Protein AF-A0A7L2N728-F1 (afdb_monomer)

Solvent-accessible surface area (backbone atoms only — not comparable to full-atom values): 13640 Å² total; per-residue (Å²): 111,68,69,61,47,38,63,75,74,39,43,69,61,50,49,56,51,48,53,51,52,50,53,53,48,52,55,46,44,47,63,66,45,50,49,53,56,60,66,67,56,63,46,60,44,77,75,61,98,49,35,29,35,36,41,41,68,76,52,80,68,44,77,58,100,87,48,75,46,72,51,53,58,47,37,37,34,20,72,89,56,78,73,88,73,98,70,78,73,72,90,82,87,74,79,92,72,76,91,58,98,76,83,87,88,82,51,42,47,35,57,30,30,38,27,39,22,39,41,77,56,66,58,52,56,48,75,50,42,62,88,78,52,60,88,84,70,80,74,71,54,30,25,58,63,50,21,82,81,43,58,66,35,38,78,78,42,60,79,24,48,30,37,36,42,38,30,47,87,57,55,47,57,53,45,68,54,99,92,42,56,49,32,57,46,55,38,35,39,37,34,25,37,45,43,98,88,70,46,76,44,79,72,52,76,45,73,38,40,28,49,32,45,59,50,77,50,77,54,96,94,35,84,44,75,49,79,47,76,51,74,71,82

Radius of gyration: 30.15 Å; Cα contacts (8 Å, |Δi|>4): 349; chains: 1; bounding box: 76×38×94 Å

Structure (mmCIF, N/CA/C/O backbone):
data_AF-A0A7L2N728-F1
#
_entry.id   AF-A0A7L2N728-F1
#
loop_
_atom_site.group_PDB
_atom_site.id
_atom_site.type_symbol
_atom_site.label_atom_id
_atom_site.label_alt_id
_atom_site.label_comp_id
_atom_site.label_asym_id
_atom_site.label_entity_id
_atom_site.label_seq_id
_atom_site.pdbx_PDB_ins_code
_atom_site.Cartn_x
_atom_site.Cartn_y
_atom_site.Cartn_z
_atom_site.occupancy
_atom_site.B_iso_or_equiv
_atom_site.auth_seq_id
_atom_site.auth_comp_id
_atom_site.auth_asym_id
_atom_site.auth_atom_id
_atom_site.pdbx_PDB_model_num
ATOM 1 N N . TRP A 1 1 ? -45.641 -23.061 54.830 1.00 85.12 1 TRP A N 1
ATOM 2 C CA . TRP A 1 1 ? -44.820 -22.288 55.788 1.00 85.12 1 TRP A CA 1
ATOM 3 C C . TRP A 1 1 ? -43.427 -21.983 55.230 1.00 85.12 1 TRP A C 1
ATOM 5 O O . TRP A 1 1 ? -43.032 -20.827 55.285 1.00 85.12 1 TRP A O 1
ATOM 15 N N . LEU A 1 2 ? -42.723 -22.956 54.632 1.00 87.56 2 LEU A N 1
ATOM 16 C CA . LEU A 1 2 ? -41.368 -22.784 54.077 1.00 87.56 2 LEU A CA 1
ATOM 17 C C . LEU A 1 2 ? -41.270 -21.699 52.986 1.00 87.56 2 LEU A C 1
ATOM 19 O O . LEU A 1 2 ? -40.368 -20.873 53.017 1.00 87.56 2 LEU A O 1
ATOM 23 N N . TYR A 1 3 ? -42.246 -21.640 52.078 1.00 91.38 3 TYR A N 1
ATOM 24 C CA . TYR A 1 3 ? -42.342 -20.584 51.061 1.00 91.38 3 TYR A CA 1
ATOM 25 C C . TYR A 1 3 ? -42.396 -19.170 51.674 1.00 91.38 3 TYR A C 1
ATOM 27 O O . TYR A 1 3 ? -41.637 -18.282 51.300 1.00 91.38 3 TYR A O 1
ATOM 35 N N . ASN A 1 4 ? -43.227 -18.975 52.704 1.00 92.50 4 ASN A N 1
ATOM 36 C CA . ASN A 1 4 ? -43.330 -17.692 53.408 1.00 92.50 4 ASN A CA 1
ATOM 37 C C . ASN A 1 4 ? -42.060 -17.364 54.212 1.00 92.50 4 ASN A C 1
ATOM 39 O O . ASN A 1 4 ? -41.744 -16.190 54.391 1.00 92.50 4 ASN A O 1
ATOM 43 N N . LEU A 1 5 ? -41.338 -18.380 54.701 1.00 92.19 5 LEU A N 1
ATOM 44 C CA . LEU A 1 5 ? -40.032 -18.207 55.345 1.00 92.19 5 LEU A CA 1
ATOM 45 C C . LEU A 1 5 ? -38.989 -17.712 54.335 1.00 92.19 5 LEU A C 1
ATOM 47 O O . LEU A 1 5 ? -38.227 -16.801 54.654 1.00 92.19 5 LEU A O 1
ATOM 51 N N . PHE A 1 6 ? -38.987 -18.265 53.119 1.00 94.06 6 PHE A N 1
ATOM 52 C CA . PHE A 1 6 ? -38.088 -17.838 52.050 1.00 94.06 6 PHE A CA 1
ATOM 53 C C . PHE A 1 6 ? -38.278 -16.353 51.719 1.00 94.06 6 PHE A C 1
ATOM 55 O O . PHE A 1 6 ? -37.318 -15.593 51.833 1.00 94.06 6 PHE A O 1
ATOM 62 N N . HIS A 1 7 ? -39.508 -15.919 51.428 1.00 93.81 7 HIS A N 1
ATOM 63 C CA . HIS A 1 7 ? -39.803 -14.510 51.137 1.00 93.81 7 HIS A CA 1
ATOM 64 C C . HIS A 1 7 ? -39.433 -13.568 52.293 1.00 93.81 7 HIS A C 1
ATOM 66 O O . HIS A 1 7 ? -38.831 -12.518 52.090 1.00 93.81 7 HIS A O 1
ATOM 72 N N . LYS A 1 8 ? -39.746 -13.948 53.539 1.00 91.81 8 LYS A N 1
ATOM 73 C CA . LYS A 1 8 ? -39.527 -13.066 54.697 1.00 91.81 8 LYS A CA 1
ATOM 74 C C . LYS A 1 8 ? -38.070 -12.974 55.151 1.00 91.81 8 LYS A C 1
ATOM 76 O O . LYS A 1 8 ? -37.682 -11.939 55.683 1.00 91.81 8 LYS A O 1
ATOM 81 N N 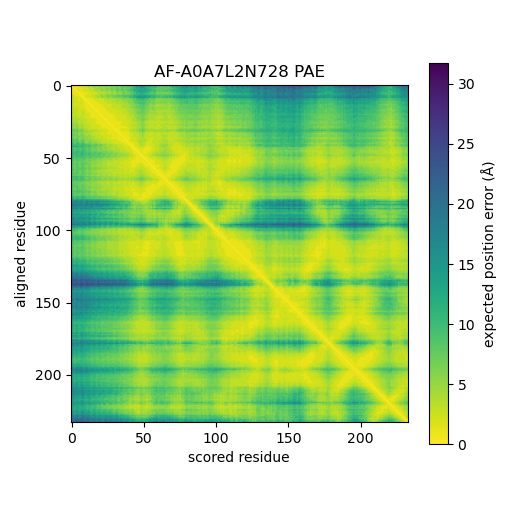. ALA A 1 9 ? -37.287 -14.045 55.012 1.00 91.81 9 ALA A N 1
ATOM 82 C CA . ALA A 1 9 ? -35.965 -14.135 55.638 1.00 91.81 9 ALA A CA 1
ATOM 83 C C . ALA A 1 9 ? -34.797 -14.299 54.652 1.00 91.81 9 ALA A C 1
ATOM 85 O O . ALA A 1 9 ? -33.672 -13.923 54.988 1.00 91.81 9 ALA A O 1
ATOM 86 N N . ILE A 1 10 ? -35.031 -14.864 53.462 1.00 94.69 10 ILE A N 1
ATOM 87 C CA . ILE A 1 10 ? -33.965 -15.307 52.547 1.00 94.69 10 ILE A CA 1
ATOM 88 C C . ILE A 1 10 ? -33.943 -14.476 51.265 1.00 94.69 10 ILE A C 1
ATOM 90 O O . ILE A 1 10 ? -32.870 -14.032 50.865 1.00 94.69 10 ILE A O 1
ATOM 94 N N . GLU A 1 11 ? -35.101 -14.228 50.653 1.00 95.25 11 GLU A N 1
ATOM 95 C CA . GLU A 1 11 ? -35.236 -13.637 49.317 1.00 95.25 11 GLU A CA 1
ATOM 96 C C . GLU A 1 11 ? -34.413 -12.357 49.143 1.00 95.25 11 GLU A C 1
ATOM 98 O O . GLU A 1 11 ? -33.544 -12.313 48.280 1.00 95.25 11 GLU A O 1
ATOM 103 N N . SER A 1 12 ? -34.592 -11.352 50.008 1.00 96.00 12 SER A N 1
ATOM 104 C CA . SER A 1 12 ? -33.866 -10.078 49.875 1.00 96.00 12 SER A CA 1
ATOM 105 C C . SER A 1 12 ? -32.342 -10.237 49.997 1.00 96.00 12 SER A C 1
ATOM 107 O O . SER A 1 12 ? -31.581 -9.562 49.303 1.00 96.00 12 SER A O 1
ATOM 109 N N . ARG A 1 13 ? -31.869 -11.144 50.864 1.00 94.88 13 ARG A N 1
ATOM 110 C CA . ARG A 1 13 ? -30.428 -11.412 51.031 1.00 94.88 13 ARG A CA 1
ATOM 111 C C . ARG A 1 13 ? -29.864 -12.168 49.835 1.00 94.88 13 ARG A C 1
ATOM 113 O O . ARG A 1 13 ? -28.761 -11.859 49.385 1.00 94.88 13 ARG A O 1
ATOM 120 N N . LEU A 1 14 ? -30.620 -13.143 49.335 1.00 95.75 14 LEU A N 1
ATOM 121 C CA . LEU A 1 14 ? -30.259 -13.918 48.159 1.00 95.75 14 LEU A CA 1
ATOM 122 C C . LEU A 1 14 ? -30.215 -13.019 46.923 1.00 95.75 14 LEU A C 1
ATOM 124 O O . LEU A 1 14 ? -29.212 -13.043 46.224 1.00 95.75 14 LEU A O 1
ATOM 128 N N . GLN A 1 15 ? -31.233 -12.182 46.709 1.00 97.31 15 GLN A N 1
ATOM 129 C CA . GLN A 1 15 ? -31.291 -11.220 45.611 1.00 97.31 15 GLN A CA 1
ATOM 130 C C . GLN A 1 15 ? -30.078 -10.285 45.626 1.00 97.31 15 GLN A C 1
ATOM 132 O O . GLN A 1 15 ? -29.351 -10.235 44.642 1.00 97.31 15 GLN A O 1
ATOM 137 N N . LYS A 1 16 ? -29.787 -9.627 46.758 1.00 97.06 16 LYS A N 1
ATOM 138 C CA . LYS A 1 16 ? -28.617 -8.735 46.877 1.00 97.06 16 LYS A CA 1
ATOM 139 C C . LYS A 1 16 ? -27.298 -9.453 46.602 1.00 97.06 16 LYS A C 1
ATOM 141 O O . LYS A 1 16 ? -26.398 -8.899 45.977 1.00 97.06 16 LYS A O 1
ATOM 146 N N . THR A 1 17 ? -27.177 -10.692 47.075 1.00 97.62 17 THR A N 1
ATOM 147 C CA . THR A 1 17 ? -25.980 -11.507 46.844 1.00 97.62 17 THR A CA 1
ATOM 148 C C . THR A 1 17 ? -25.867 -11.897 45.372 1.00 97.62 17 THR A C 1
ATOM 150 O O . THR A 1 17 ? -24.771 -11.864 44.818 1.00 97.62 17 THR A O 1
ATOM 153 N N . LEU A 1 18 ? -26.983 -12.238 44.726 1.00 97.56 18 LEU A N 1
ATOM 154 C CA . LEU A 1 18 ? -27.026 -12.582 43.310 1.00 97.56 18 LEU A CA 1
ATOM 155 C C . LEU A 1 18 ? -26.670 -11.368 42.444 1.00 97.56 18 LEU A C 1
ATOM 157 O O . LEU A 1 18 ? -25.796 -11.482 41.594 1.00 97.56 18 LEU A O 1
ATOM 161 N N . GLU A 1 19 ? -27.273 -10.207 42.707 1.00 98.06 19 GLU A N 1
ATOM 162 C CA . GLU A 1 19 ? -26.972 -8.938 42.031 1.00 98.06 19 GLU A CA 1
ATOM 163 C C . G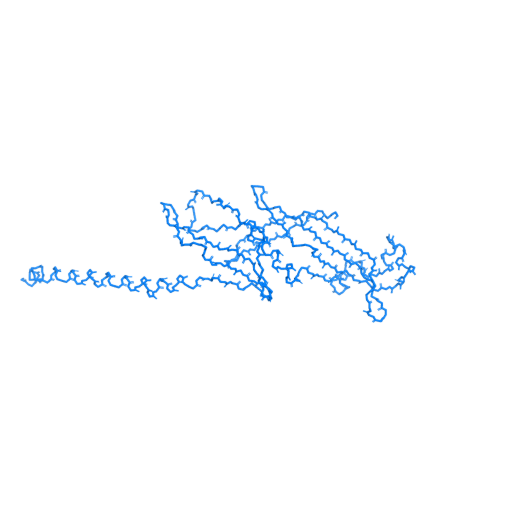LU A 1 19 ? -25.483 -8.595 42.143 1.00 98.06 19 GLU A C 1
ATOM 165 O O . GLU A 1 19 ? -24.829 -8.343 41.132 1.00 98.06 19 GLU A O 1
ATOM 170 N N . HIS A 1 20 ? -24.910 -8.689 43.348 1.00 98.00 20 HIS A N 1
ATOM 171 C CA . HIS A 1 20 ? -23.479 -8.468 43.559 1.00 98.00 20 HIS A CA 1
ATOM 172 C C . HIS A 1 20 ? -22.622 -9.453 42.755 1.00 98.00 20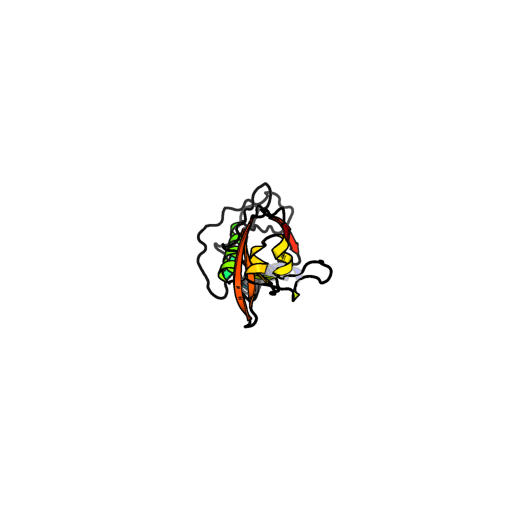 HIS A C 1
ATOM 174 O O . HIS A 1 20 ? -21.672 -9.052 42.088 1.00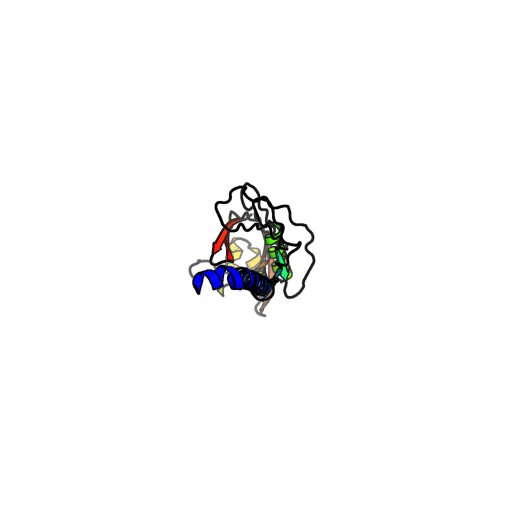 98.00 20 HIS A O 1
ATOM 180 N N . LYS A 1 21 ? -22.952 -10.750 42.787 1.00 97.88 21 LYS A N 1
ATOM 181 C CA . LYS A 1 21 ? -22.200 -11.771 42.044 1.00 97.88 21 LYS A CA 1
ATOM 182 C C . LYS A 1 21 ? -22.307 -11.590 40.532 1.00 97.88 21 LYS A C 1
ATOM 184 O O . LYS A 1 21 ? -21.323 -11.828 39.837 1.00 97.88 21 LYS A O 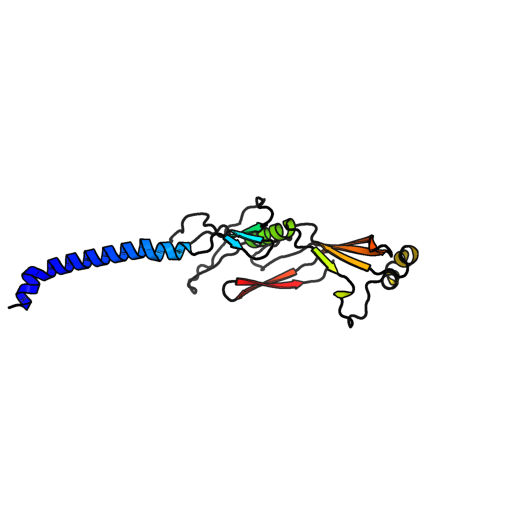1
ATOM 189 N N . VAL A 1 22 ? -23.460 -11.157 40.025 1.00 98.06 22 VAL A N 1
ATOM 190 C CA . VAL A 1 22 ? -23.651 -10.850 38.603 1.00 98.06 22 VAL A CA 1
ATOM 191 C C . VAL A 1 22 ? -22.803 -9.644 38.203 1.00 98.06 22 VAL A C 1
ATOM 193 O O . VAL A 1 22 ? -22.034 -9.754 37.252 1.00 98.06 22 VAL A O 1
ATOM 196 N N . CYS A 1 23 ? -22.865 -8.537 38.948 1.00 98.00 23 CYS A N 1
ATOM 197 C CA . CYS A 1 23 ? -22.051 -7.349 38.674 1.00 98.00 23 CYS A CA 1
ATOM 198 C C . CYS A 1 23 ? -20.546 -7.652 38.719 1.00 98.00 23 CYS A C 1
ATOM 200 O O . CYS A 1 23 ? -19.819 -7.261 37.806 1.00 98.00 23 CYS A O 1
ATOM 202 N N . ASP A 1 24 ? -20.088 -8.401 39.728 1.00 98.06 24 ASP A N 1
ATOM 203 C CA . ASP A 1 24 ? -18.689 -8.831 39.838 1.00 98.06 24 ASP A CA 1
ATOM 204 C C . ASP A 1 24 ? -18.247 -9.644 38.621 1.00 98.06 24 ASP A C 1
ATOM 206 O O . ASP A 1 24 ? -17.144 -9.455 38.106 1.00 98.06 24 ASP A O 1
ATOM 210 N N . ASN A 1 25 ? -19.091 -10.576 38.172 1.00 98.12 25 ASN A N 1
ATOM 211 C CA . ASN A 1 25 ? -18.782 -11.420 37.026 1.00 98.12 25 ASN A CA 1
ATOM 212 C C . ASN A 1 25 ? -18.725 -10.598 35.737 1.00 98.12 25 ASN A C 1
ATOM 214 O O . ASN A 1 25 ? -17.774 -10.752 34.979 1.00 98.12 25 ASN A O 1
ATOM 218 N N . VAL A 1 26 ? -19.672 -9.679 35.522 1.00 98.12 26 VAL A N 1
ATOM 219 C CA . VAL A 1 26 ? -19.663 -8.782 34.355 1.00 98.12 26 VAL A CA 1
ATOM 220 C C . VAL A 1 26 ? -18.395 -7.926 34.337 1.00 98.12 26 VAL A C 1
ATOM 222 O O . VAL A 1 26 ? -17.712 -7.873 33.316 1.00 98.12 26 VAL A O 1
ATOM 225 N N . ALA A 1 27 ? -18.031 -7.308 35.465 1.00 97.75 27 ALA A N 1
ATOM 226 C CA . ALA A 1 27 ? -16.820 -6.495 35.561 1.00 97.75 27 ALA A CA 1
ATOM 227 C C . ALA A 1 27 ? -15.553 -7.314 35.254 1.00 97.75 27 ALA A C 1
ATOM 229 O O . ALA A 1 27 ? -14.696 -6.874 34.486 1.00 97.75 27 ALA A O 1
ATOM 230 N N . LYS A 1 28 ? -15.464 -8.538 35.791 1.00 97.56 28 LYS A N 1
ATOM 231 C CA . LYS A 1 28 ? -14.351 -9.457 35.515 1.00 97.56 28 LYS A CA 1
ATOM 232 C C . LYS A 1 28 ? -14.295 -9.884 34.052 1.00 97.56 28 LYS A C 1
ATOM 234 O O . LYS A 1 28 ? -13.202 -9.904 33.497 1.00 97.56 28 LYS A O 1
ATOM 239 N N . SER A 1 29 ? -15.425 -10.196 33.418 1.00 97.94 29 SER A N 1
ATOM 240 C CA . SER A 1 29 ? -15.461 -10.548 31.992 1.00 97.94 29 SER A CA 1
ATOM 241 C C . SER A 1 29 ? -15.027 -9.375 31.112 1.00 97.94 29 SER A C 1
ATOM 243 O O . SER A 1 29 ? -14.250 -9.563 30.180 1.00 97.94 29 SER A O 1
ATOM 245 N N . VAL A 1 30 ? -15.440 -8.143 31.430 1.00 97.12 30 VAL A N 1
ATOM 246 C CA . VAL A 1 30 ? -14.981 -6.953 30.693 1.00 97.12 30 VAL A CA 1
ATOM 247 C C . VAL A 1 30 ? -13.462 -6.787 30.809 1.00 97.12 30 VAL A C 1
ATOM 249 O O . VAL A 1 30 ? -12.780 -6.618 29.798 1.00 97.12 30 VAL A O 1
ATOM 252 N N . GLN A 1 31 ? -12.926 -6.876 32.027 1.00 95.81 31 GLN A N 1
ATOM 253 C CA . GLN A 1 31 ? -11.507 -6.638 32.290 1.00 95.81 31 GLN A CA 1
ATOM 254 C C . GLN A 1 31 ? -10.594 -7.758 31.770 1.00 95.81 31 GLN A C 1
ATOM 256 O O . GLN A 1 31 ? -9.506 -7.482 31.271 1.00 95.81 31 GLN A O 1
ATOM 261 N N . ASN A 1 32 ? -11.022 -9.016 31.879 1.00 96.00 32 ASN A N 1
ATOM 262 C CA . ASN A 1 32 ? -10.154 -10.165 31.614 1.00 96.00 32 ASN A CA 1
ATOM 263 C C . ASN A 1 32 ? -10.385 -10.803 30.242 1.00 96.00 32 ASN A C 1
ATOM 265 O O . ASN A 1 32 ? -9.475 -11.438 29.718 1.00 96.00 32 ASN A O 1
ATOM 269 N N . GLU A 1 33 ? -11.573 -10.652 29.653 1.00 96.06 33 GLU A N 1
ATOM 270 C CA . GLU A 1 33 ? -11.911 -11.281 28.372 1.00 96.06 33 GLU A CA 1
ATOM 271 C C . GLU A 1 33 ? -12.062 -10.231 27.274 1.00 96.06 33 GLU A C 1
ATOM 273 O O . GLU A 1 33 ? -11.311 -10.255 26.300 1.00 96.06 33 GLU A O 1
ATOM 278 N N . LEU A 1 34 ? -12.977 -9.268 27.440 1.00 95.69 34 LEU A N 1
ATOM 279 C CA . LEU A 1 34 ? -13.260 -8.276 26.398 1.00 95.69 34 LEU A CA 1
ATOM 280 C C . LEU A 1 34 ? -12.042 -7.393 26.103 1.00 95.69 34 LEU A C 1
ATOM 282 O O . LEU A 1 34 ? -11.695 -7.194 24.939 1.00 95.69 34 LEU A O 1
ATOM 286 N N . GLN A 1 35 ? -11.366 -6.894 27.140 1.00 94.31 35 GLN A N 1
ATOM 287 C CA . GLN A 1 35 ? -10.162 -6.080 26.969 1.00 94.31 35 GLN A CA 1
ATOM 288 C C . GLN A 1 35 ? -9.047 -6.855 26.251 1.00 94.31 35 GLN A C 1
ATOM 290 O O . GLN A 1 35 ? -8.436 -6.327 25.322 1.00 94.31 35 GLN A O 1
ATOM 295 N N . MET A 1 36 ? -8.816 -8.114 26.635 1.00 95.25 36 MET A N 1
ATOM 296 C CA . MET A 1 36 ? -7.814 -8.976 25.998 1.00 95.25 36 MET A CA 1
ATOM 297 C C . MET A 1 36 ? -8.176 -9.271 24.542 1.00 95.25 36 MET A C 1
ATOM 299 O O . MET A 1 36 ? -7.308 -9.237 23.674 1.00 95.25 36 MET A O 1
ATOM 303 N N . TYR A 1 37 ? -9.459 -9.505 24.257 1.00 95.69 37 TYR A N 1
ATOM 304 C CA . TYR A 1 37 ? -9.944 -9.726 22.900 1.00 95.69 37 TYR A CA 1
ATOM 305 C C . TYR A 1 37 ? -9.706 -8.501 22.009 1.00 95.69 37 TYR A C 1
ATOM 307 O O . TYR A 1 37 ? -9.151 -8.636 20.922 1.00 95.69 37 TYR A O 1
ATOM 315 N N . ILE A 1 38 ? -10.039 -7.294 22.478 1.00 92.12 38 ILE A N 1
ATOM 316 C CA . ILE A 1 38 ? -9.808 -6.050 21.723 1.00 92.12 38 ILE A CA 1
ATOM 317 C C . ILE A 1 38 ? -8.310 -5.834 21.448 1.00 92.12 38 ILE A C 1
ATOM 319 O O . ILE A 1 38 ? -7.942 -5.390 20.363 1.00 92.12 38 ILE A O 1
ATOM 323 N N . GLN A 1 39 ? -7.431 -6.205 22.382 1.00 91.50 39 GLN A N 1
ATOM 324 C CA . GLN A 1 39 ? -5.976 -6.120 22.205 1.00 91.50 39 GLN A CA 1
ATOM 325 C C . GLN A 1 39 ? -5.416 -7.092 21.153 1.00 91.50 39 GLN A C 1
ATOM 327 O O . GLN A 1 39 ? -4.269 -6.936 20.740 1.00 91.50 39 GLN A O 1
ATOM 332 N N . THR A 1 40 ? -6.203 -8.068 20.685 1.00 93.69 40 THR A N 1
ATOM 333 C CA . THR A 1 40 ? -5.797 -8.935 19.563 1.00 93.69 40 THR A CA 1
ATOM 334 C C . THR A 1 40 ? -5.863 -8.230 18.208 1.00 93.69 40 THR A C 1
ATOM 336 O O . THR A 1 40 ? -5.305 -8.736 17.231 1.00 93.69 40 THR A O 1
ATOM 339 N N . LEU A 1 41 ? -6.514 -7.062 18.132 1.00 90.56 41 LEU A N 1
ATOM 340 C CA . LEU A 1 41 ? -6.538 -6.259 16.917 1.00 90.56 41 LEU A CA 1
ATOM 341 C C . LEU A 1 41 ? -5.107 -5.851 16.530 1.00 90.56 41 LEU A C 1
ATOM 343 O O . LEU A 1 41 ? -4.346 -5.364 17.371 1.00 90.56 41 LEU A O 1
ATOM 347 N N . PRO A 1 42 ? -4.713 -6.042 15.259 1.00 91.69 42 PRO A N 1
ATOM 348 C CA . PRO A 1 42 ? -3.340 -5.816 14.846 1.00 91.69 42 PRO A CA 1
ATOM 349 C C . PRO A 1 42 ? -3.010 -4.327 14.917 1.00 91.69 42 PRO A C 1
ATOM 351 O O . PRO A 1 42 ? -3.540 -3.538 14.146 1.00 91.69 42 PRO A O 1
ATOM 354 N N . VAL A 1 43 ? -2.082 -3.951 15.798 1.00 94.81 43 VAL A N 1
ATOM 355 C CA . VAL A 1 43 ? -1.518 -2.589 15.843 1.00 94.81 43 VAL A CA 1
ATOM 356 C C . VAL A 1 43 ? -0.580 -2.366 14.661 1.00 94.81 43 VAL A C 1
ATOM 358 O O . VAL A 1 43 ? -0.560 -1.306 14.048 1.00 94.81 43 VAL A O 1
ATOM 361 N N . THR A 1 44 ? 0.186 -3.396 14.305 1.00 94.94 44 THR A N 1
ATOM 362 C CA . THR A 1 44 ? 0.969 -3.421 13.070 1.00 94.94 44 THR A CA 1
ATOM 363 C C . THR A 1 44 ? 0.733 -4.736 12.348 1.00 94.94 44 THR A C 1
ATOM 365 O O . THR A 1 44 ? 0.639 -5.790 12.976 1.00 94.94 44 THR A O 1
ATOM 368 N N . ALA A 1 45 ? 0.631 -4.679 11.026 1.00 94.38 45 ALA A N 1
ATOM 369 C CA . ALA A 1 45 ? 0.416 -5.844 10.183 1.00 94.38 45 ALA A CA 1
ATOM 370 C C . ALA A 1 45 ? 1.490 -5.895 9.099 1.00 94.38 45 ALA A C 1
ATOM 372 O O . ALA A 1 45 ? 1.621 -4.979 8.289 1.00 94.38 45 ALA A O 1
ATOM 373 N N . ARG A 1 46 ? 2.273 -6.973 9.066 1.00 95.44 46 ARG A N 1
ATOM 374 C CA . ARG A 1 46 ? 3.222 -7.205 7.975 1.00 95.44 46 ARG A CA 1
ATOM 375 C C . ARG A 1 46 ? 2.454 -7.630 6.725 1.00 95.44 46 ARG A C 1
ATOM 377 O O . ARG A 1 46 ? 1.651 -8.556 6.797 1.00 95.44 46 ARG A O 1
ATOM 384 N N . ILE A 1 47 ? 2.723 -6.975 5.599 1.00 94.38 47 ILE A N 1
ATOM 385 C CA . ILE A 1 47 ? 2.070 -7.289 4.322 1.00 94.38 47 ILE A CA 1
ATOM 386 C C . ILE A 1 47 ? 2.923 -8.257 3.517 1.00 94.38 47 ILE A C 1
ATOM 388 O O . ILE A 1 47 ? 2.413 -9.256 3.015 1.00 94.38 47 ILE A O 1
ATOM 392 N N . ASP A 1 48 ? 4.228 -7.997 3.442 1.00 93.88 48 ASP A N 1
ATOM 393 C CA . ASP A 1 48 ? 5.161 -8.825 2.686 1.00 93.88 48 ASP A CA 1
ATOM 394 C C . ASP A 1 48 ? 6.605 -8.739 3.223 1.00 93.88 48 ASP A C 1
ATOM 396 O O . ASP A 1 48 ? 6.867 -8.375 4.375 1.00 93.88 48 ASP A O 1
ATOM 400 N N . GLY A 1 49 ? 7.575 -9.128 2.393 1.00 94.75 49 GLY A N 1
ATOM 401 C CA . GLY A 1 49 ? 9.000 -9.063 2.707 1.00 94.75 49 GLY A CA 1
ATOM 402 C C . GLY A 1 49 ? 9.558 -7.645 2.871 1.00 94.75 49 GLY A C 1
ATOM 403 O O . GLY A 1 49 ? 10.652 -7.508 3.413 1.00 94.75 49 GLY A O 1
ATOM 404 N N . LYS A 1 50 ? 8.835 -6.608 2.433 1.00 93.75 50 LYS A N 1
ATOM 405 C CA . LYS A 1 50 ? 9.344 -5.237 2.292 1.00 93.75 50 LYS A CA 1
ATOM 406 C C . LYS A 1 50 ? 8.549 -4.202 3.080 1.00 93.75 50 LYS A C 1
ATOM 408 O O . LYS A 1 50 ? 9.129 -3.198 3.486 1.00 93.75 50 LYS A O 1
ATOM 413 N N . THR A 1 51 ? 7.259 -4.428 3.312 1.00 95.94 51 THR A N 1
ATOM 414 C CA . THR A 1 51 ? 6.338 -3.430 3.863 1.00 95.94 51 THR A CA 1
ATOM 415 C C . THR A 1 51 ? 5.431 -3.986 4.965 1.00 95.94 51 THR A C 1
ATOM 417 O O . THR A 1 51 ? 5.151 -5.187 5.059 1.00 95.94 51 THR A O 1
ATOM 420 N N . GLY A 1 52 ? 4.968 -3.084 5.825 1.00 95.75 52 GLY A N 1
ATOM 421 C CA . GLY A 1 52 ? 3.916 -3.324 6.807 1.00 95.75 52 GLY A CA 1
ATOM 422 C C . GLY A 1 52 ? 2.985 -2.119 6.912 1.00 95.75 52 GLY A C 1
ATOM 423 O O . GLY A 1 52 ? 3.270 -1.068 6.343 1.00 95.75 52 GLY A O 1
ATOM 424 N N . ILE A 1 53 ? 1.885 -2.282 7.639 1.00 96.19 53 ILE A N 1
ATOM 425 C CA . ILE A 1 53 ? 0.891 -1.241 7.912 1.00 96.19 53 ILE A CA 1
ATOM 426 C C . ILE A 1 53 ? 0.830 -0.992 9.415 1.00 96.19 53 ILE A C 1
ATOM 428 O O . ILE A 1 53 ? 0.835 -1.936 10.204 1.00 96.19 53 ILE A O 1
ATOM 432 N N . ASP A 1 54 ? 0.783 0.277 9.798 1.00 95.94 54 ASP A N 1
ATOM 433 C CA . ASP A 1 54 ? 0.522 0.757 11.149 1.00 95.94 54 ASP A CA 1
ATOM 434 C C . ASP A 1 54 ? -0.970 1.109 11.281 1.00 95.94 54 ASP A C 1
ATOM 436 O O . ASP A 1 54 ? -1.466 2.044 10.649 1.00 95.94 54 ASP A O 1
ATOM 440 N N . TYR A 1 55 ? -1.681 0.321 12.084 1.00 95.75 55 TYR A N 1
ATOM 441 C CA . TYR A 1 55 ? -3.094 0.468 12.434 1.00 95.75 55 TYR A CA 1
ATOM 442 C C . TYR A 1 55 ? -3.271 0.956 13.879 1.00 95.75 55 TYR A C 1
ATOM 444 O O . TYR A 1 55 ? -4.344 0.795 14.453 1.00 95.75 55 TYR A O 1
ATOM 452 N N . SER A 1 56 ? -2.241 1.547 14.492 1.00 95.62 56 SER A N 1
ATOM 453 C CA . SER A 1 56 ? -2.362 2.118 15.836 1.00 95.62 56 SER A CA 1
ATOM 454 C C . SER A 1 56 ? -3.532 3.099 15.915 1.00 95.62 56 SER A C 1
ATOM 456 O O . SER A 1 56 ? -3.745 3.895 14.995 1.00 95.62 56 SER A O 1
ATOM 458 N N . LEU A 1 57 ? -4.262 3.069 17.030 1.00 95.38 57 LEU A N 1
ATOM 459 C CA . LEU A 1 57 ? -5.250 4.097 17.341 1.00 95.38 57 LEU A CA 1
ATOM 460 C C . LEU A 1 57 ? -4.539 5.445 17.492 1.00 95.38 57 LEU A C 1
ATOM 462 O O . LEU A 1 57 ? -3.564 5.552 18.237 1.00 95.38 57 LEU A O 1
ATOM 466 N N . VAL A 1 58 ? -5.026 6.470 16.795 1.00 94.50 58 VAL A N 1
ATOM 467 C CA . VAL A 1 58 ? -4.492 7.841 16.919 1.00 94.50 58 VAL A CA 1
ATOM 468 C C . VAL A 1 58 ? -5.201 8.645 18.009 1.00 94.50 58 VAL A C 1
ATOM 470 O O . VAL A 1 58 ? -4.697 9.676 18.448 1.00 94.50 58 VAL A O 1
ATOM 473 N N . ALA A 1 59 ? -6.350 8.150 18.467 1.00 95.31 59 ALA A N 1
ATOM 474 C CA . ALA A 1 59 ? -7.127 8.674 19.579 1.00 95.31 59 ALA A CA 1
ATOM 475 C C . ALA A 1 59 ? -7.956 7.539 20.215 1.00 95.31 59 ALA A C 1
ATOM 477 O O . ALA A 1 59 ? -8.161 6.498 19.583 1.00 95.31 59 ALA A O 1
ATOM 478 N N . PRO A 1 60 ? -8.449 7.707 21.456 1.00 96.31 60 PRO A N 1
ATOM 479 C CA . PRO A 1 60 ? -9.435 6.794 22.027 1.00 96.31 60 PRO A CA 1
ATOM 480 C C . PRO A 1 60 ? -10.690 6.690 21.138 1.00 96.31 60 PRO A C 1
ATOM 482 O O . PRO A 1 60 ? -11.094 7.709 20.571 1.00 96.31 60 PRO A O 1
ATOM 485 N N . PRO A 1 61 ? -11.340 5.512 21.044 1.00 95.62 61 PRO A N 1
ATOM 486 C CA . PRO A 1 61 ? -12.592 5.377 20.309 1.00 95.62 61 PRO A CA 1
ATOM 487 C C . PRO A 1 61 ? -13.658 6.352 20.818 1.00 95.62 61 PRO A C 1
ATOM 489 O O . PRO A 1 61 ? -13.845 6.513 22.027 1.00 95.62 61 PRO A O 1
ATOM 492 N N . ARG A 1 62 ? -14.370 6.997 19.895 1.00 95.31 62 ARG A N 1
ATOM 493 C CA . ARG A 1 62 ? -15.375 8.019 20.185 1.00 95.31 62 ARG A CA 1
ATOM 494 C C . ARG A 1 62 ? -16.772 7.457 19.971 1.00 95.31 62 ARG A C 1
ATOM 496 O O . ARG A 1 62 ? -17.147 7.130 18.850 1.00 95.31 62 ARG A O 1
ATOM 503 N N . ALA A 1 63 ? -17.562 7.403 21.037 1.00 95.81 63 ALA A N 1
ATOM 504 C CA . ALA A 1 63 ? -18.984 7.097 20.941 1.00 95.81 63 ALA A CA 1
ATOM 505 C C . ALA A 1 63 ? -19.780 8.364 20.589 1.00 95.81 63 ALA A C 1
ATOM 507 O O . ALA A 1 63 ? -19.616 9.408 21.223 1.00 95.81 63 ALA A O 1
ATOM 508 N N . THR A 1 64 ? -20.648 8.263 19.589 1.00 91.25 64 THR A N 1
ATOM 509 C CA . THR A 1 64 ? -21.647 9.272 19.224 1.00 91.25 64 THR A CA 1
ATOM 510 C C . THR A 1 64 ? -23.049 8.718 19.498 1.00 91.25 64 THR A C 1
ATOM 512 O O . THR A 1 64 ? -23.200 7.596 19.982 1.00 91.25 64 THR A O 1
ATOM 515 N N . ALA A 1 65 ? -24.100 9.488 19.205 1.00 91.56 65 ALA A N 1
ATOM 516 C CA . ALA A 1 65 ? -25.465 8.977 19.334 1.00 91.56 65 ALA A CA 1
ATOM 517 C C . ALA A 1 65 ? -25.800 7.897 18.284 1.00 91.56 65 ALA A C 1
ATOM 519 O O . ALA A 1 65 ? -26.811 7.212 18.424 1.00 91.56 65 ALA A O 1
ATOM 520 N N . GLN A 1 66 ? -24.971 7.747 17.245 1.00 90.06 66 GLN A N 1
ATOM 521 C CA . GLN A 1 66 ? -25.241 6.892 16.090 1.00 90.06 66 GLN A CA 1
ATOM 522 C C . GLN A 1 66 ? -24.116 5.893 15.778 1.00 90.06 66 GLN A C 1
ATOM 524 O O . GLN A 1 66 ? -24.353 4.904 15.089 1.00 90.06 66 GLN A O 1
ATOM 529 N N . SER A 1 67 ? -22.900 6.121 16.277 1.00 91.31 67 SER A N 1
ATOM 530 C CA . SER A 1 67 ? -21.711 5.354 15.901 1.00 91.31 67 SER A CA 1
ATOM 531 C C . SER A 1 67 ? -20.710 5.194 17.045 1.00 91.31 67 SER A C 1
ATOM 533 O O . SER A 1 67 ? -20.717 5.932 18.031 1.00 91.31 67 SER A O 1
ATOM 535 N N . LEU A 1 68 ? -19.815 4.221 16.884 1.00 93.75 68 LEU A N 1
ATOM 536 C CA . LEU A 1 68 ? -18.571 4.116 17.635 1.00 93.75 68 LEU A CA 1
ATOM 537 C C . LEU A 1 68 ? -17.420 4.244 16.636 1.00 93.75 68 LEU A C 1
ATOM 539 O O . LEU A 1 68 ? -17.171 3.324 15.858 1.00 93.75 68 LEU A O 1
ATOM 543 N N . ASP A 1 69 ? -16.735 5.380 16.664 1.00 93.19 69 ASP A N 1
ATOM 544 C CA . ASP A 1 69 ? -15.668 5.698 15.721 1.00 93.19 69 ASP A CA 1
ATOM 545 C C . ASP A 1 69 ? -14.314 5.312 16.326 1.00 93.19 69 ASP A C 1
ATOM 547 O O . ASP A 1 69 ? -14.000 5.691 17.455 1.00 93.19 69 ASP A O 1
ATOM 551 N N . ALA A 1 70 ? -13.491 4.578 15.578 1.00 94.12 70 ALA A N 1
ATOM 552 C CA . ALA A 1 70 ? -12.129 4.232 15.972 1.00 94.12 70 ALA A CA 1
ATOM 553 C C . ALA A 1 70 ? -11.146 4.711 14.899 1.00 94.12 70 ALA A C 1
ATOM 555 O O . ALA A 1 70 ? -11.024 4.099 13.836 1.00 94.12 70 ALA A O 1
ATOM 556 N N . ASP A 1 71 ? -10.443 5.805 15.186 1.00 94.12 71 ASP A N 1
ATOM 557 C CA . ASP A 1 71 ? -9.501 6.404 14.245 1.00 94.12 71 ASP A CA 1
ATOM 558 C C . ASP A 1 71 ? -8.171 5.642 14.263 1.00 94.12 71 ASP A C 1
ATOM 560 O O . ASP A 1 71 ? -7.439 5.633 15.259 1.00 94.12 71 ASP A O 1
ATOM 564 N N . LEU A 1 72 ? -7.853 5.003 13.137 1.00 94.62 72 LEU A N 1
ATOM 565 C CA . LEU A 1 72 ? -6.611 4.263 12.925 1.00 94.62 72 LEU A CA 1
ATOM 566 C C . LEU A 1 72 ? -5.625 5.103 12.117 1.00 94.62 72 LEU A C 1
ATOM 568 O O . LEU A 1 72 ? -6.012 5.835 11.207 1.00 94.62 72 LEU A O 1
ATOM 572 N N . LYS A 1 73 ? -4.333 4.930 12.393 1.00 94.75 73 LYS A N 1
ATOM 573 C CA . LYS A 1 73 ? -3.270 5.640 11.676 1.00 94.75 73 LYS A CA 1
ATOM 574 C C . LYS A 1 73 ? -3.234 5.312 10.179 1.00 94.75 73 LYS A C 1
ATOM 576 O O . LYS A 1 73 ? -3.056 6.215 9.368 1.00 94.75 73 LYS A O 1
ATOM 581 N N . GLY A 1 74 ? -3.421 4.040 9.816 1.00 94.69 74 GLY A N 1
ATOM 582 C CA . GLY A 1 74 ? -3.557 3.594 8.427 1.00 94.69 74 GLY A CA 1
ATOM 583 C C . GLY A 1 74 ? -2.367 3.991 7.549 1.00 94.69 74 GLY A C 1
ATOM 584 O O . GLY A 1 74 ? -2.547 4.604 6.499 1.00 94.69 74 GLY A O 1
ATOM 585 N N . GLU A 1 75 ? -1.150 3.668 7.980 1.00 95.88 75 GLU A N 1
ATOM 586 C CA . GLU A 1 75 ? 0.081 4.115 7.317 1.00 95.88 75 GLU A CA 1
ATOM 587 C C . GLU A 1 75 ? 0.959 2.933 6.919 1.00 95.88 75 GLU A C 1
ATOM 589 O O . GLU A 1 75 ? 1.338 2.118 7.761 1.00 95.88 75 GLU A O 1
ATOM 594 N N . PHE A 1 76 ? 1.330 2.848 5.642 1.00 95.94 76 PHE A N 1
ATOM 595 C CA . PHE A 1 76 ? 2.342 1.887 5.216 1.00 95.94 76 PHE A CA 1
ATOM 596 C C . PHE A 1 76 ? 3.745 2.373 5.568 1.00 95.94 76 PHE A C 1
ATOM 598 O O . PHE A 1 76 ? 4.096 3.535 5.369 1.00 95.94 76 PHE A O 1
ATOM 605 N N . TYR A 1 77 ? 4.587 1.439 5.994 1.00 94.44 77 TYR A N 1
ATOM 606 C CA . TYR A 1 77 ? 5.998 1.677 6.256 1.00 94.44 77 TYR A CA 1
ATOM 607 C C . TYR A 1 77 ? 6.869 0.583 5.632 1.00 94.44 77 TYR A C 1
ATOM 609 O O . TYR A 1 77 ? 6.463 -0.573 5.503 1.00 94.44 77 TYR A O 1
ATOM 617 N N . SER A 1 78 ? 8.098 0.946 5.256 1.00 94.06 78 SER A N 1
ATOM 618 C CA . SER A 1 78 ? 9.113 -0.023 4.831 1.00 94.06 78 SER A CA 1
ATOM 619 C C . SER A 1 78 ? 9.713 -0.727 6.050 1.00 94.06 78 SER A C 1
ATOM 621 O O . SER A 1 78 ? 10.031 -0.088 7.055 1.00 94.06 78 SER A O 1
ATOM 623 N N . LEU A 1 79 ? 9.891 -2.045 5.957 1.00 93.06 79 LEU A N 1
ATOM 624 C CA . LEU A 1 79 ? 10.535 -2.859 6.992 1.00 93.06 79 LEU A CA 1
ATOM 625 C C . LEU A 1 79 ? 12.035 -2.565 7.109 1.00 93.06 79 LEU A C 1
ATOM 627 O O . LEU A 1 79 ? 12.599 -2.737 8.185 1.00 93.06 79 LEU A O 1
ATOM 631 N N . GLY A 1 80 ? 12.675 -2.123 6.021 1.00 88.19 80 GLY A N 1
ATOM 632 C CA . GLY A 1 80 ? 14.100 -1.785 6.018 1.00 88.19 80 GLY A CA 1
ATOM 633 C C . GLY A 1 80 ? 14.394 -0.419 6.638 1.00 88.19 80 GLY A C 1
ATOM 634 O O . GLY A 1 80 ? 15.422 -0.243 7.284 1.00 88.19 80 GLY A O 1
ATOM 635 N N . HIS A 1 81 ? 13.492 0.551 6.464 1.00 84.56 81 HIS A N 1
ATOM 636 C CA . HIS A 1 81 ? 13.641 1.883 7.044 1.00 84.56 81 HIS A CA 1
ATOM 637 C C . HIS A 1 81 ? 12.284 2.579 7.190 1.00 84.56 81 HIS A C 1
ATOM 639 O O . HIS A 1 81 ? 11.612 2.874 6.199 1.00 84.56 81 HIS A O 1
ATOM 645 N N . ARG A 1 82 ? 11.894 2.887 8.431 1.00 86.12 82 ARG A N 1
ATOM 646 C CA . ARG A 1 82 ? 10.724 3.731 8.695 1.00 86.12 82 ARG A CA 1
ATOM 647 C C . ARG A 1 82 ? 11.091 5.191 8.464 1.00 86.12 82 ARG A C 1
ATOM 649 O O . ARG A 1 82 ? 12.044 5.691 9.048 1.00 86.12 82 ARG A O 1
ATOM 656 N N . SER A 1 83 ? 10.301 5.874 7.647 1.00 79.81 83 SER A N 1
ATOM 657 C CA . SER A 1 83 ? 10.465 7.296 7.351 1.00 79.81 83 SER A CA 1
ATOM 658 C C . SER A 1 83 ? 9.164 8.034 7.604 1.00 79.81 83 SER A C 1
ATOM 660 O O . SER A 1 83 ? 8.102 7.467 7.354 1.00 79.81 83 SER A O 1
ATOM 662 N N . THR A 1 84 ? 9.247 9.300 7.995 1.00 85.00 84 THR A N 1
ATOM 663 C CA . THR A 1 84 ? 8.070 10.161 8.102 1.00 85.00 84 THR A CA 1
ATOM 664 C C . THR A 1 84 ? 7.412 10.375 6.737 1.00 85.00 84 THR A C 1
ATOM 666 O O . THR A 1 84 ? 8.075 10.405 5.691 1.00 85.00 84 THR A O 1
ATOM 669 N N . VAL A 1 85 ? 6.087 10.494 6.753 1.00 89.00 85 VAL A N 1
ATOM 670 C CA . VAL A 1 85 ? 5.275 10.801 5.574 1.00 89.00 85 VAL A CA 1
ATOM 671 C C . VAL A 1 85 ? 5.143 12.327 5.469 1.00 89.00 85 VAL A C 1
ATOM 673 O O . VAL A 1 85 ? 4.800 12.965 6.462 1.00 89.00 85 VAL A O 1
ATOM 676 N N . PRO A 1 86 ? 5.426 12.946 4.306 1.00 84.69 86 PRO A N 1
ATOM 677 C CA . PRO A 1 86 ? 5.538 14.404 4.190 1.00 84.69 86 PRO A CA 1
ATOM 678 C C . PRO A 1 86 ? 4.196 15.136 4.001 1.00 84.69 86 PRO A C 1
ATOM 680 O O . PRO A 1 86 ? 4.183 16.320 3.679 1.00 84.69 86 PRO A O 1
ATOM 683 N N . PHE A 1 87 ? 3.066 14.452 4.157 1.00 89.00 87 PHE A N 1
ATOM 684 C CA . PHE A 1 87 ? 1.724 15.017 4.012 1.00 89.00 87 PHE A CA 1
ATOM 685 C C . PHE A 1 87 ? 0.797 14.428 5.074 1.00 89.00 87 PHE A C 1
ATOM 687 O O . PHE A 1 87 ? 1.125 13.422 5.693 1.00 89.00 87 PHE A O 1
ATOM 694 N N . SER A 1 88 ? -0.350 15.062 5.303 1.00 89.75 88 SER A N 1
ATOM 695 C CA . SER A 1 88 ? -1.338 14.631 6.300 1.00 89.75 88 SER A CA 1
ATOM 696 C C . SER A 1 88 ? -2.567 14.001 5.638 1.00 89.75 88 SER A C 1
ATOM 698 O O . SER A 1 88 ? -2.873 14.330 4.487 1.00 89.75 88 SER A O 1
ATOM 700 N N . PRO A 1 89 ? -3.281 13.099 6.332 1.00 91.12 89 PRO A N 1
ATOM 701 C CA . PRO A 1 89 ? -4.554 12.589 5.850 1.00 91.12 89 PRO A CA 1
ATOM 702 C C . PRO A 1 89 ? -5.610 13.698 5.816 1.00 91.12 89 PRO A C 1
ATOM 704 O O . PRO A 1 89 ? -5.628 14.590 6.664 1.00 91.12 89 PRO A O 1
ATOM 707 N N . LEU A 1 90 ? -6.505 13.622 4.832 1.00 86.69 90 LEU A N 1
ATOM 708 C CA . LEU A 1 90 ? -7.706 14.451 4.789 1.00 86.69 90 LEU A CA 1
ATOM 709 C C . LEU A 1 90 ? -8.834 13.782 5.586 1.00 86.69 90 LEU A C 1
ATOM 711 O O . LEU A 1 90 ? -8.883 12.546 5.622 1.00 86.69 90 LEU A O 1
ATOM 715 N N . PRO A 1 91 ? -9.754 14.566 6.177 1.00 85.69 91 PRO A N 1
ATOM 716 C CA . PRO A 1 91 ? -10.947 14.026 6.812 1.00 85.69 91 PRO A CA 1
ATOM 717 C C . PRO A 1 91 ? -11.726 13.122 5.857 1.00 85.69 91 PRO A C 1
ATOM 719 O O . PRO A 1 91 ? -11.960 13.470 4.698 1.00 85.69 91 PRO A O 1
ATOM 722 N N . LEU A 1 92 ? -12.130 11.959 6.360 1.00 86.75 92 LEU A N 1
ATOM 723 C CA . LEU A 1 92 ? -12.990 11.035 5.638 1.00 86.75 92 LEU A CA 1
ATOM 724 C C . LEU A 1 92 ? -14.450 11.359 5.941 1.00 86.75 92 LEU A C 1
ATOM 726 O O . LEU A 1 92 ? -14.832 11.506 7.100 1.00 86.75 92 LEU A O 1
ATOM 730 N N . ALA A 1 93 ? -15.262 11.453 4.892 1.00 80.81 93 ALA A N 1
ATOM 731 C CA . ALA A 1 93 ? -16.708 11.515 5.021 1.00 80.81 93 ALA A CA 1
ATOM 732 C C . ALA A 1 93 ? -17.268 10.094 4.942 1.00 80.81 93 ALA A C 1
ATOM 734 O O . ALA A 1 93 ? -16.989 9.363 3.989 1.00 80.81 93 ALA A O 1
ATOM 735 N N . PHE A 1 94 ? -18.057 9.717 5.941 1.00 83.31 94 PHE A N 1
ATOM 736 C CA . PHE A 1 94 ? -18.793 8.461 5.952 1.00 83.31 94 PHE A CA 1
ATOM 737 C C . PHE A 1 94 ? -20.251 8.708 5.554 1.00 83.31 94 PHE A C 1
ATOM 739 O O . PHE A 1 94 ? -20.772 9.798 5.811 1.00 83.31 94 PHE A O 1
ATOM 746 N N . PRO A 1 95 ? -20.912 7.731 4.909 1.00 81.94 95 PRO A N 1
ATOM 747 C CA . PRO A 1 95 ? -22.342 7.824 4.652 1.00 81.94 95 PRO A CA 1
ATOM 748 C C . PRO A 1 95 ? -23.114 7.913 5.974 1.00 81.94 95 PRO A C 1
ATOM 750 O O . PRO A 1 95 ? -22.716 7.323 6.975 1.00 81.94 95 PRO A O 1
ATOM 753 N N . SER A 1 96 ? -24.229 8.643 5.964 1.00 79.94 96 SER A N 1
ATOM 754 C CA . SER A 1 96 ?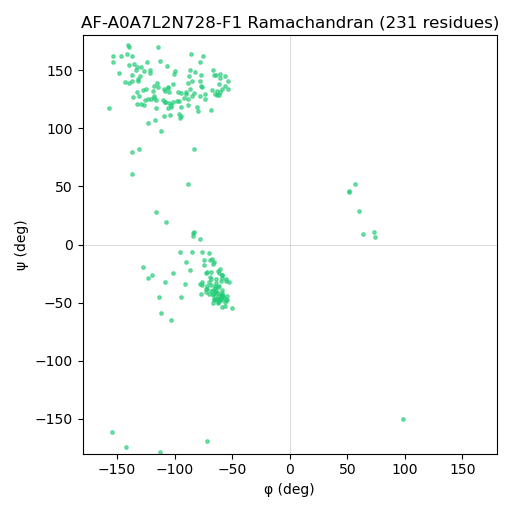 -25.144 8.776 7.108 1.00 79.94 96 SER A CA 1
ATOM 755 C C . SER A 1 96 ? -26.036 7.552 7.329 1.00 79.94 96 SER A C 1
ATOM 757 O O . SER A 1 96 ? -26.804 7.512 8.289 1.00 79.94 96 SER A O 1
ATOM 759 N N . ASP A 1 97 ? -25.987 6.589 6.413 1.00 81.12 97 ASP A N 1
ATOM 760 C CA . ASP A 1 97 ? -26.833 5.403 6.429 1.00 81.12 97 ASP A CA 1
ATOM 761 C C . ASP A 1 97 ? -26.251 4.344 7.369 1.00 81.12 97 ASP A C 1
ATOM 763 O O . ASP A 1 97 ? -25.035 4.218 7.500 1.00 81.12 97 ASP A O 1
ATOM 767 N N . HIS A 1 98 ? -27.123 3.547 7.990 1.00 85.00 98 HIS A N 1
ATOM 768 C CA . HIS A 1 98 ? -26.758 2.557 9.016 1.00 85.00 98 HIS A CA 1
ATOM 769 C C . HIS A 1 98 ? -27.065 1.118 8.569 1.00 85.00 98 HIS A C 1
ATOM 771 O O . HIS A 1 98 ? -27.322 0.230 9.379 1.00 85.00 98 HIS A O 1
ATOM 777 N N . ASP A 1 99 ? -27.042 0.874 7.260 1.00 92.25 99 ASP A N 1
ATOM 778 C CA . ASP A 1 99 ? -27.404 -0.405 6.639 1.00 92.25 99 ASP A CA 1
ATOM 779 C C . ASP A 1 99 ? -26.393 -1.538 6.895 1.00 92.25 99 ASP A C 1
ATOM 781 O O . ASP A 1 99 ? -26.612 -2.685 6.480 1.00 92.25 99 ASP A O 1
ATOM 785 N N . ARG A 1 100 ? -25.239 -1.234 7.499 1.00 91.06 100 ARG A N 1
ATOM 786 C CA . ARG A 1 100 ? -24.149 -2.180 7.776 1.00 91.06 100 ARG A CA 1
ATOM 787 C C . ARG A 1 100 ? -23.658 -2.031 9.214 1.00 91.06 100 ARG A C 1
ATOM 789 O O . ARG A 1 100 ? -23.713 -0.957 9.793 1.00 91.06 100 ARG A O 1
ATOM 796 N N . MET A 1 101 ? -23.127 -3.122 9.772 1.00 92.00 101 MET A N 1
ATOM 797 C CA . MET A 1 101 ? -22.597 -3.140 11.144 1.00 92.00 101 MET A CA 1
ATOM 798 C C . MET A 1 101 ? -21.303 -2.331 11.304 1.00 92.00 101 MET A C 1
ATOM 800 O O . MET A 1 101 ? -21.043 -1.808 12.381 1.00 92.00 101 MET A O 1
ATOM 804 N N . VAL A 1 102 ? -20.467 -2.278 10.261 1.00 90.31 102 VAL A N 1
ATOM 805 C CA . VAL A 1 102 ? -19.146 -1.637 10.293 1.00 90.31 102 VAL A CA 1
ATOM 806 C C . VAL A 1 102 ? -18.881 -0.955 8.957 1.00 90.31 102 VAL A C 1
ATOM 808 O O . VAL A 1 102 ? -19.156 -1.527 7.899 1.00 90.31 102 VAL A O 1
ATOM 811 N N . TYR A 1 103 ? -18.288 0.235 9.019 1.00 90.75 103 TYR A N 1
ATOM 812 C CA . TYR A 1 103 ? -17.828 0.998 7.866 1.00 90.75 103 TYR A CA 1
ATOM 813 C C . TYR A 1 103 ? -16.316 1.203 7.964 1.00 90.75 103 TYR A C 1
ATOM 815 O O . TYR A 1 103 ? -15.804 1.609 9.003 1.00 90.75 103 TYR A O 1
ATOM 823 N N . PHE A 1 104 ? -15.601 0.929 6.872 1.00 89.75 104 PHE A N 1
ATOM 824 C CA . PHE A 1 104 ? -14.161 1.167 6.773 1.00 89.75 104 PHE A CA 1
ATOM 825 C C . PHE A 1 104 ? -13.897 2.316 5.811 1.00 89.75 104 PHE A C 1
ATOM 827 O O . PHE A 1 104 ? -14.312 2.273 4.654 1.00 89.75 104 PHE A O 1
ATOM 834 N N . GLY A 1 105 ? -13.182 3.330 6.290 1.00 90.12 105 GLY A N 1
ATOM 835 C CA . GLY A 1 105 ? -12.743 4.454 5.478 1.00 90.12 105 GLY A CA 1
ATOM 836 C C . GLY A 1 105 ? -11.257 4.331 5.168 1.00 90.12 105 GLY A C 1
ATOM 837 O O . GLY A 1 105 ? -10.438 4.284 6.081 1.00 90.12 105 GLY A O 1
ATOM 838 N N . ALA A 1 106 ? -10.904 4.296 3.884 1.00 90.38 106 ALA A N 1
ATOM 839 C CA . ALA A 1 106 ? -9.517 4.335 3.429 1.00 90.38 106 ALA A CA 1
ATOM 840 C C . ALA A 1 106 ? -9.291 5.614 2.619 1.00 90.38 106 ALA A C 1
ATOM 842 O O . ALA A 1 106 ? -9.921 5.833 1.585 1.00 90.38 106 ALA A O 1
ATOM 843 N N . SER A 1 107 ? -8.401 6.475 3.103 1.00 91.56 107 SER A N 1
ATOM 844 C CA . SER A 1 107 ? -8.087 7.752 2.463 1.00 91.56 107 SER A CA 1
ATOM 845 C C . SER A 1 107 ? -7.023 7.597 1.378 1.00 91.56 107 SER A C 1
ATOM 847 O O . SER A 1 107 ? -6.262 6.629 1.359 1.00 91.56 107 SER A O 1
ATOM 849 N N . SER A 1 108 ? -6.889 8.602 0.507 1.00 92.31 108 SER A N 1
ATOM 850 C CA . SER A 1 108 ? -5.751 8.690 -0.423 1.00 92.31 108 SER A CA 1
ATOM 851 C C . SER A 1 108 ? -4.407 8.580 0.314 1.00 92.31 108 SER A C 1
ATOM 853 O O . SER A 1 108 ? -3.464 8.004 -0.215 1.00 92.31 108 SER A O 1
ATOM 855 N N . TYR A 1 109 ? -4.330 9.066 1.562 1.00 94.38 109 TYR A N 1
ATOM 856 C CA . TYR A 1 109 ? -3.151 8.937 2.425 1.00 94.38 109 TYR A CA 1
ATOM 857 C C . TYR A 1 109 ? -2.722 7.479 2.611 1.00 94.38 109 TYR A C 1
ATOM 859 O O . TYR A 1 109 ? -1.560 7.150 2.378 1.00 94.38 109 TYR A O 1
ATOM 867 N N . PHE A 1 110 ? -3.662 6.594 2.952 1.00 94.25 110 PHE A N 1
ATOM 868 C CA . PHE A 1 110 ? -3.390 5.168 3.150 1.00 94.25 110 PHE A CA 1
ATOM 869 C C . PHE A 1 110 ? -2.711 4.547 1.920 1.00 94.25 110 PHE A C 1
ATOM 871 O O . PHE A 1 110 ? -1.667 3.910 2.033 1.00 94.25 110 PHE A O 1
ATOM 878 N N . PHE A 1 111 ? -3.235 4.800 0.721 1.00 93.25 111 PHE A N 1
ATOM 879 C CA . PHE A 1 111 ? -2.659 4.234 -0.500 1.00 93.25 111 PHE A CA 1
ATOM 880 C C . PHE A 1 111 ? -1.367 4.934 -0.951 1.00 93.25 111 PHE A C 1
ATOM 882 O O . PHE A 1 111 ? -0.447 4.277 -1.437 1.00 93.25 111 PHE A O 1
ATOM 889 N N . ASN A 1 112 ? -1.250 6.249 -0.757 1.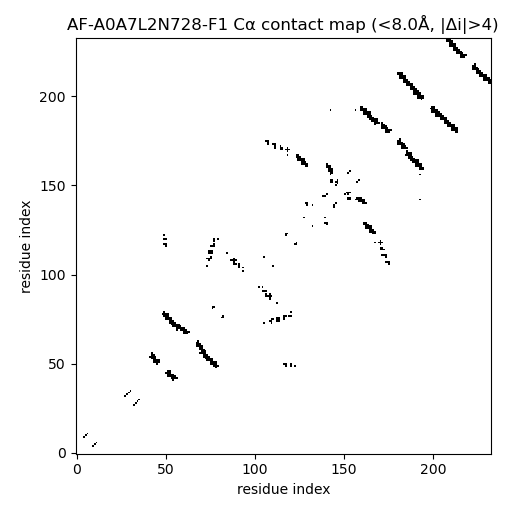00 94.75 112 ASN A N 1
ATOM 890 C CA . ASN A 1 112 ? -0.043 6.997 -1.120 1.00 94.75 112 ASN A CA 1
ATOM 891 C C . ASN A 1 112 ? 1.149 6.631 -0.231 1.00 94.75 112 ASN A C 1
ATOM 893 O O . ASN A 1 112 ? 2.278 6.542 -0.715 1.00 94.75 112 ASN A O 1
ATOM 897 N N . THR A 1 113 ? 0.916 6.347 1.054 1.00 95.94 113 THR A N 1
ATOM 898 C CA . THR A 1 113 ? 1.974 5.817 1.928 1.00 95.94 113 THR A CA 1
ATOM 899 C C . THR A 1 113 ? 2.442 4.438 1.471 1.00 95.94 113 THR A C 1
ATOM 901 O O . THR A 1 113 ? 3.640 4.165 1.538 1.00 95.94 113 THR A O 1
ATOM 904 N N . ALA A 1 114 ? 1.555 3.606 0.906 1.00 94.56 114 ALA A N 1
ATOM 905 C CA . ALA A 1 114 ? 1.946 2.335 0.292 1.00 94.56 114 ALA A CA 1
ATOM 906 C C . ALA A 1 114 ? 2.894 2.563 -0.892 1.00 94.56 114 ALA A C 1
ATOM 908 O O . ALA A 1 114 ? 3.980 1.983 -0.933 1.00 94.56 114 ALA A O 1
ATOM 909 N N . GLY A 1 115 ? 2.528 3.464 -1.811 1.00 94.00 115 GLY A N 1
ATOM 910 C CA . GLY A 1 115 ? 3.368 3.840 -2.952 1.00 94.00 115 GLY A CA 1
ATOM 911 C C . GLY A 1 115 ? 4.764 4.301 -2.525 1.00 94.00 115 GLY A C 1
ATOM 912 O O . GLY A 1 115 ? 5.768 3.841 -3.070 1.00 94.00 115 GLY A O 1
ATOM 913 N N . ILE A 1 116 ? 4.844 5.136 -1.485 1.00 94.44 116 ILE A N 1
ATOM 914 C CA . ILE A 1 116 ? 6.115 5.605 -0.914 1.00 94.44 116 ILE A CA 1
ATOM 915 C C . ILE A 1 116 ? 6.910 4.462 -0.284 1.00 94.44 116 ILE A C 1
ATOM 917 O O . ILE A 1 116 ? 8.113 4.360 -0.531 1.00 94.44 116 ILE A O 1
ATOM 921 N N . ALA A 1 117 ? 6.273 3.610 0.522 1.00 95.12 117 ALA A N 1
ATOM 922 C CA . ALA A 1 117 ? 6.940 2.504 1.198 1.00 95.12 117 ALA A CA 1
ATOM 923 C C . ALA A 1 117 ? 7.548 1.516 0.190 1.00 95.12 117 ALA A C 1
ATOM 925 O O . ALA A 1 117 ? 8.726 1.176 0.306 1.00 95.12 117 ALA A O 1
ATOM 926 N N . TYR A 1 118 ? 6.789 1.124 -0.839 1.00 95.19 118 TYR A N 1
ATOM 927 C CA . TYR A 1 118 ? 7.274 0.239 -1.902 1.00 95.19 118 TYR A CA 1
ATOM 928 C C . TYR A 1 118 ? 8.356 0.890 -2.770 1.00 95.19 118 TYR A C 1
ATOM 930 O O . TYR A 1 118 ? 9.343 0.232 -3.108 1.00 95.19 118 TYR A O 1
ATOM 938 N N . HIS A 1 119 ? 8.219 2.179 -3.092 1.00 93.75 119 HIS A N 1
ATO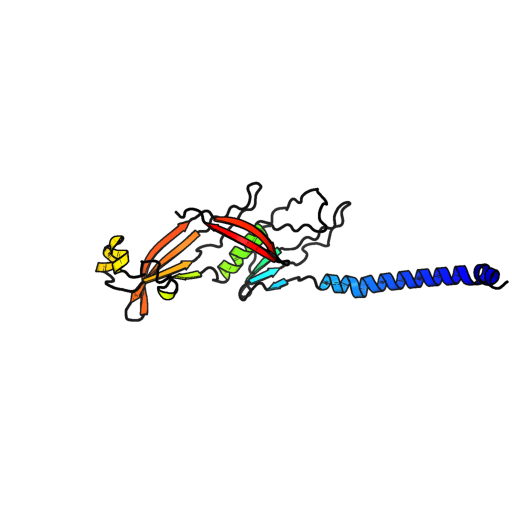M 939 C CA . HIS A 1 119 ? 9.238 2.922 -3.832 1.00 93.75 119 HIS A CA 1
ATOM 940 C C . HIS A 1 119 ? 10.558 2.996 -3.050 1.00 93.75 119 HIS A C 1
ATOM 942 O O . HIS A 1 119 ? 11.606 2.606 -3.561 1.00 93.75 119 HIS A O 1
ATOM 948 N N . LYS A 1 120 ? 10.515 3.407 -1.775 1.00 91.38 120 LYS A N 1
ATOM 949 C CA . LYS A 1 120 ? 11.703 3.478 -0.904 1.00 91.38 120 LYS A CA 1
ATOM 950 C C . LYS A 1 120 ? 12.328 2.109 -0.636 1.00 91.38 120 LYS A C 1
ATOM 952 O O . LYS A 1 120 ? 13.535 2.021 -0.452 1.00 91.38 120 LYS A O 1
ATOM 957 N N . ALA A 1 121 ? 11.532 1.042 -0.637 1.00 92.75 121 ALA A N 1
ATOM 958 C CA . ALA A 1 121 ? 12.023 -0.330 -0.526 1.00 92.75 121 ALA A CA 1
ATOM 959 C C . ALA A 1 121 ? 12.612 -0.890 -1.841 1.00 92.75 121 ALA A C 1
ATOM 961 O O . ALA A 1 121 ? 12.916 -2.085 -1.914 1.00 92.75 121 ALA A O 1
ATOM 962 N N . GLY A 1 122 ? 12.720 -0.075 -2.902 1.00 92.06 122 GLY A N 1
ATOM 963 C CA . GLY A 1 122 ? 13.230 -0.499 -4.208 1.00 92.06 122 GLY A CA 1
ATOM 964 C C . GLY A 1 122 ? 12.403 -1.626 -4.829 1.00 92.06 122 GLY A C 1
ATOM 965 O O . GLY A 1 122 ? 12.941 -2.496 -5.508 1.00 92.06 122 GLY A O 1
ATOM 966 N N . ALA A 1 123 ? 11.106 -1.694 -4.514 1.00 93.75 123 ALA A N 1
ATOM 967 C CA . ALA A 1 123 ? 10.225 -2.765 -4.973 1.00 93.75 123 ALA A CA 1
ATOM 968 C C . ALA A 1 123 ? 9.611 -2.499 -6.347 1.00 93.75 123 ALA A C 1
ATOM 970 O O . ALA A 1 123 ? 9.217 -3.440 -7.024 1.00 93.75 123 ALA A O 1
ATOM 971 N N . LEU A 1 124 ? 9.548 -1.233 -6.757 1.00 95.06 124 LEU A N 1
ATOM 972 C CA . LEU A 1 124 ? 8.952 -0.804 -8.021 1.00 95.06 124 LEU A CA 1
ATOM 973 C C . LEU A 1 124 ? 9.988 -0.832 -9.155 1.00 95.06 124 LEU A C 1
ATOM 975 O O . LEU A 1 124 ? 10.202 0.172 -9.832 1.00 95.06 124 LEU A O 1
ATOM 979 N N . VAL A 1 125 ? 10.669 -1.971 -9.307 1.00 95.38 125 VAL A N 1
ATOM 980 C CA . VAL A 1 125 ? 11.656 -2.235 -10.362 1.00 95.38 125 VAL A CA 1
ATOM 981 C C . VAL A 1 125 ? 11.361 -3.602 -10.969 1.00 95.38 125 VAL A C 1
ATOM 983 O O . VAL A 1 125 ? 11.199 -4.578 -10.238 1.00 95.38 125 VAL A O 1
ATOM 986 N N . PHE A 1 126 ? 11.315 -3.677 -12.294 1.00 95.12 126 PHE A N 1
ATOM 987 C CA . PHE A 1 126 ? 11.066 -4.909 -13.036 1.00 95.12 126 PHE A CA 1
ATOM 988 C C . PHE A 1 126 ? 12.009 -5.001 -14.235 1.00 95.12 126 PHE A C 1
ATOM 990 O O . PHE A 1 126 ? 12.272 -3.999 -14.896 1.00 95.12 126 PHE A O 1
ATOM 997 N N . GLU A 1 127 ? 12.524 -6.193 -14.526 1.00 95.44 127 GLU A N 1
ATOM 998 C CA . GLU A 1 127 ? 13.356 -6.424 -15.708 1.00 95.44 127 GLU A CA 1
ATOM 999 C C . GLU A 1 127 ? 12.578 -7.240 -16.742 1.00 95.44 127 GLU A C 1
ATOM 1001 O O . GLU A 1 127 ? 12.134 -8.351 -16.460 1.00 95.44 127 GLU A O 1
ATOM 1006 N N . ILE A 1 128 ? 12.440 -6.692 -17.949 1.00 95.19 128 ILE A N 1
ATOM 1007 C CA . ILE A 1 128 ? 11.948 -7.422 -19.115 1.00 95.19 128 ILE A CA 1
ATOM 1008 C C . ILE A 1 128 ? 13.166 -7.947 -19.866 1.00 95.19 128 ILE A C 1
ATOM 1010 O O . ILE A 1 128 ? 13.936 -7.187 -20.458 1.00 95.19 128 ILE A O 1
ATOM 1014 N N . THR A 1 129 ? 13.328 -9.260 -19.822 1.00 93.62 129 THR A N 1
ATOM 1015 C CA . THR A 1 129 ? 14.308 -10.020 -20.597 1.00 93.62 129 THR A CA 1
ATOM 1016 C C . THR A 1 129 ? 13.583 -10.926 -21.586 1.00 93.62 129 THR A C 1
ATOM 1018 O O . THR A 1 129 ? 12.372 -11.122 -21.493 1.00 93.62 129 THR A O 1
ATOM 1021 N N . GLU A 1 130 ? 14.325 -11.536 -22.507 1.00 90.50 130 GLU A N 1
ATOM 1022 C CA . GLU A 1 130 ? 13.753 -12.490 -23.466 1.00 90.50 130 GLU A CA 1
ATOM 1023 C C . GLU A 1 130 ? 12.997 -13.644 -22.772 1.00 90.50 130 GLU A C 1
ATOM 1025 O O . GLU A 1 130 ? 12.007 -14.147 -23.287 1.00 90.50 130 GLU A O 1
ATOM 1030 N N . ALA A 1 131 ? 13.406 -14.031 -21.557 1.00 90.44 131 ALA A N 1
ATOM 1031 C CA . ALA A 1 131 ? 12.798 -15.137 -20.818 1.00 90.44 131 ALA A CA 1
ATOM 1032 C C . ALA A 1 131 ? 11.361 -14.866 -20.334 1.00 90.44 131 ALA A C 1
ATOM 1034 O O . ALA A 1 131 ? 10.626 -15.819 -20.077 1.00 90.44 131 ALA A O 1
ATOM 1035 N N . VAL A 1 132 ? 10.965 -13.596 -20.177 1.00 91.62 132 VAL A N 1
ATOM 1036 C CA . VAL A 1 132 ? 9.606 -13.230 -19.729 1.00 91.62 132 VAL A CA 1
ATOM 1037 C C . VAL A 1 132 ? 8.662 -12.918 -20.889 1.00 91.62 132 VAL A C 1
ATOM 1039 O O . VAL A 1 132 ? 7.470 -12.719 -20.662 1.00 91.62 132 VAL A O 1
ATOM 1042 N N . ILE A 1 133 ? 9.172 -12.872 -22.122 1.00 89.12 133 ILE A N 1
ATOM 1043 C CA . ILE A 1 133 ? 8.361 -12.625 -23.313 1.00 89.12 133 ILE A CA 1
ATOM 1044 C C . ILE A 1 133 ? 7.755 -13.953 -23.787 1.00 89.12 133 ILE A C 1
ATOM 1046 O O . ILE A 1 133 ? 8.480 -14.935 -23.965 1.00 89.12 133 ILE A O 1
ATOM 1050 N N . PRO A 1 134 ? 6.428 -14.017 -24.001 1.00 90.00 134 PRO A N 1
ATOM 1051 C CA . PRO A 1 134 ? 5.790 -15.199 -24.566 1.00 90.00 134 PRO A CA 1
ATOM 1052 C C . PRO A 1 134 ? 6.369 -15.541 -25.946 1.00 90.00 134 PRO A C 1
ATOM 1054 O O . PRO A 1 134 ? 6.521 -14.668 -26.798 1.00 90.00 134 PRO A O 1
ATOM 1057 N N . LYS A 1 135 ? 6.682 -16.819 -26.195 1.00 85.56 135 LYS A N 1
ATOM 1058 C CA . LYS A 1 135 ? 7.318 -17.262 -27.456 1.00 85.56 135 LYS A CA 1
ATOM 1059 C C . LYS A 1 135 ? 6.463 -16.986 -28.699 1.00 85.56 135 LYS A C 1
ATOM 1061 O O . LYS A 1 135 ? 6.988 -16.900 -29.804 1.00 85.56 135 LYS A O 1
ATOM 1066 N N . ASP A 1 136 ? 5.156 -16.879 -28.512 1.00 88.44 136 ASP A N 1
ATOM 1067 C CA . ASP A 1 136 ? 4.134 -16.579 -29.510 1.00 88.44 136 ASP A CA 1
ATOM 1068 C C . ASP A 1 136 ? 3.940 -15.075 -29.761 1.00 88.44 136 ASP A C 1
ATOM 1070 O O . ASP A 1 136 ? 3.243 -14.705 -30.701 1.00 88.44 136 ASP A O 1
ATOM 1074 N N . ALA A 1 137 ? 4.591 -14.198 -28.986 1.00 83.75 137 ALA A N 1
ATOM 1075 C CA . ALA A 1 137 ? 4.461 -12.748 -29.133 1.00 83.75 137 ALA A CA 1
ATOM 1076 C C . ALA A 1 137 ? 5.032 -12.206 -30.460 1.00 83.75 137 ALA A C 1
ATOM 1078 O O . ALA A 1 137 ? 4.719 -11.085 -30.854 1.00 83.75 137 ALA A O 1
ATOM 1079 N N . GLY A 1 138 ? 5.860 -12.988 -31.162 1.00 80.38 138 GLY A N 1
ATOM 1080 C CA . GLY A 1 138 ? 6.350 -12.659 -32.504 1.00 80.38 138 GLY A CA 1
ATOM 1081 C C . GLY A 1 138 ? 7.420 -11.563 -32.563 1.00 80.38 138 GLY A C 1
ATOM 1082 O O . GLY A 1 138 ? 7.819 -11.175 -33.658 1.00 80.38 138 GLY A O 1
ATOM 1083 N N . PHE A 1 139 ? 7.917 -11.085 -31.419 1.00 82.75 139 PHE A N 1
ATOM 1084 C CA . PHE A 1 139 ? 9.033 -10.141 -31.336 1.00 82.75 139 PHE A CA 1
ATOM 1085 C C . PHE A 1 139 ? 10.099 -10.639 -30.356 1.00 82.75 139 PHE A C 1
ATOM 1087 O O . PHE A 1 139 ? 9.795 -11.386 -29.428 1.00 82.75 139 PHE A O 1
ATOM 1094 N N . ARG A 1 140 ? 11.350 -10.228 -30.585 1.00 89.25 140 ARG A N 1
ATOM 1095 C CA . ARG A 1 140 ? 12.516 -10.550 -29.751 1.00 89.25 140 ARG A CA 1
ATOM 1096 C C . ARG A 1 140 ? 13.163 -9.270 -29.245 1.00 89.25 140 ARG A C 1
ATOM 1098 O O . ARG A 1 140 ? 13.125 -8.249 -29.935 1.00 89.25 140 ARG A O 1
ATOM 1105 N N . LEU A 1 141 ? 13.779 -9.327 -28.072 1.00 93.06 141 LEU A N 1
ATOM 1106 C CA . LEU A 1 141 ? 14.617 -8.246 -27.562 1.00 93.06 141 LEU A CA 1
ATOM 1107 C C . LEU A 1 141 ? 16.018 -8.358 -28.153 1.00 93.06 141 LEU A C 1
ATOM 1109 O O . LEU A 1 141 ? 16.932 -8.886 -27.524 1.00 93.06 141 LEU A O 1
ATOM 1113 N N . ASP A 1 142 ? 16.172 -7.847 -29.368 1.00 93.31 142 ASP A N 1
ATOM 1114 C CA . ASP A 1 142 ? 17.435 -7.850 -30.100 1.00 93.31 142 ASP A CA 1
ATOM 1115 C C . ASP A 1 142 ? 17.628 -6.521 -30.837 1.00 93.31 142 ASP A C 1
ATOM 1117 O O . ASP A 1 142 ? 16.677 -5.971 -31.408 1.00 93.31 142 ASP A O 1
ATOM 1121 N N . THR A 1 143 ? 18.851 -5.993 -30.824 1.00 93.94 143 THR A N 1
ATOM 1122 C CA . THR A 1 143 ? 19.173 -4.712 -31.465 1.00 93.94 143 THR A CA 1
ATOM 1123 C C . THR A 1 143 ? 18.881 -4.719 -32.960 1.00 93.94 143 THR A C 1
ATOM 1125 O O . THR A 1 143 ? 18.434 -3.698 -33.480 1.00 93.94 143 THR A O 1
ATOM 1128 N N . SER A 1 144 ? 19.015 -5.862 -33.633 1.00 91.75 144 SER A N 1
ATOM 1129 C CA . SER A 1 144 ? 18.734 -6.002 -35.062 1.00 91.75 144 SER A CA 1
ATOM 1130 C C . SER A 1 144 ? 17.241 -5.964 -35.389 1.00 91.75 144 SER A C 1
ATOM 1132 O O . SER A 1 144 ? 16.862 -5.577 -36.489 1.00 91.75 144 SER A O 1
ATOM 1134 N N . VAL A 1 145 ? 16.365 -6.302 -34.437 1.00 91.12 145 VAL A N 1
ATOM 1135 C CA . VAL A 1 145 ? 14.911 -6.102 -34.589 1.00 91.12 145 VAL A CA 1
ATOM 1136 C C . VAL A 1 145 ? 14.553 -4.632 -34.365 1.00 91.12 145 VAL A C 1
ATOM 1138 O O . VAL A 1 145 ? 13.761 -4.055 -35.110 1.00 91.12 145 VAL A O 1
ATOM 1141 N N . PHE A 1 146 ? 15.151 -4.003 -33.350 1.00 92.00 146 PHE A N 1
ATOM 1142 C CA . PHE A 1 146 ? 14.887 -2.601 -33.014 1.00 92.00 146 PHE A CA 1
ATOM 1143 C C . PHE A 1 146 ? 15.532 -1.608 -33.994 1.00 92.00 146 PHE A C 1
ATOM 1145 O O . PHE A 1 146 ? 15.086 -0.459 -34.067 1.00 92.00 146 PHE A O 1
ATOM 1152 N N . SER A 1 147 ? 16.516 -2.034 -34.791 1.00 91.06 147 SER A N 1
ATOM 1153 C CA . SER A 1 147 ? 17.165 -1.203 -35.814 1.00 91.06 147 SER A CA 1
ATOM 1154 C C . SER A 1 147 ? 16.210 -0.734 -36.915 1.00 91.06 147 SER A C 1
ATOM 1156 O O . SER A 1 147 ? 16.420 0.329 -37.494 1.00 91.06 147 SER A O 1
ATOM 1158 N N . ALA A 1 148 ? 15.095 -1.446 -37.122 1.00 90.62 148 ALA A N 1
ATOM 1159 C CA . ALA A 1 148 ? 14.006 -1.005 -37.994 1.00 90.62 148 ALA A CA 1
ATOM 1160 C C . ALA A 1 148 ? 13.403 0.350 -37.567 1.00 90.62 148 ALA A C 1
ATOM 1162 O O . ALA A 1 148 ? 12.870 1.079 -38.402 1.00 90.62 148 ALA A O 1
ATOM 1163 N N . PHE A 1 149 ? 13.496 0.695 -36.277 1.00 90.00 149 PHE A N 1
ATOM 1164 C CA . PHE A 1 149 ? 13.018 1.961 -35.716 1.00 90.00 149 PHE A CA 1
ATOM 1165 C C . PHE A 1 149 ? 14.165 2.902 -35.324 1.00 90.00 149 PHE A C 1
ATOM 1167 O O . PHE A 1 149 ? 14.008 4.120 -35.400 1.00 90.00 149 PHE A O 1
ATOM 1174 N N . ILE A 1 150 ? 15.305 2.349 -34.894 1.00 93.69 150 ILE A N 1
ATOM 1175 C CA . ILE A 1 150 ? 16.489 3.093 -34.438 1.00 93.69 150 ILE A CA 1
ATOM 1176 C C . ILE A 1 150 ? 17.736 2.525 -35.142 1.00 93.69 150 ILE A C 1
ATOM 1178 O O . ILE A 1 150 ? 18.442 1.696 -34.562 1.00 93.69 150 ILE A O 1
ATOM 1182 N N . PRO A 1 151 ? 18.029 2.944 -36.387 1.00 93.56 151 PRO A N 1
ATOM 1183 C CA . PRO A 1 151 ? 19.079 2.339 -37.215 1.00 93.56 151 PRO A CA 1
ATOM 1184 C C . PRO A 1 151 ? 20.472 2.300 -36.570 1.00 93.56 151 PRO A C 1
ATOM 1186 O O . PRO A 1 151 ? 21.222 1.350 -36.775 1.00 93.56 151 PRO A O 1
ATOM 1189 N N . GLN A 1 152 ? 20.796 3.279 -35.719 1.00 94.31 152 GLN A N 1
ATOM 1190 C CA . GLN A 1 152 ? 22.082 3.382 -35.017 1.00 94.31 152 GLN A CA 1
ATOM 1191 C C . GLN A 1 152 ? 22.376 2.182 -34.102 1.00 94.31 152 GLN A C 1
ATOM 1193 O O . GLN A 1 152 ? 23.534 1.939 -33.759 1.00 94.31 152 GLN A O 1
ATOM 1198 N N . LEU A 1 153 ? 21.348 1.425 -33.698 1.00 94.25 153 LEU A N 1
ATOM 1199 C CA . LEU A 1 153 ? 21.531 0.221 -32.889 1.00 94.25 153 LEU A CA 1
ATOM 1200 C C . LEU A 1 153 ? 22.291 -0.870 -33.643 1.00 94.25 153 LEU A C 1
ATOM 1202 O O . LEU A 1 153 ? 23.121 -1.537 -33.032 1.00 94.25 153 LEU A O 1
ATOM 1206 N N . GLU A 1 154 ? 22.056 -1.020 -34.948 1.00 92.06 154 GLU A N 1
ATOM 1207 C CA . GLU A 1 154 ? 22.770 -2.009 -35.764 1.00 92.06 154 GLU A CA 1
ATOM 1208 C C . GLU A 1 154 ? 24.227 -1.589 -35.993 1.00 92.06 154 GLU A C 1
ATOM 1210 O O . GLU A 1 154 ? 25.122 -2.425 -35.982 1.00 92.06 154 GLU A O 1
ATOM 1215 N N . GLU A 1 155 ? 24.489 -0.288 -36.144 1.00 92.44 155 GLU A N 1
ATOM 1216 C CA . GLU A 1 155 ? 25.848 0.226 -36.356 1.00 92.44 155 GLU A CA 1
ATOM 1217 C C . GLU A 1 155 ? 26.723 0.094 -35.101 1.00 92.44 155 GLU A C 1
ATOM 1219 O O . GLU A 1 155 ? 27.890 -0.285 -35.188 1.00 92.44 155 GLU A O 1
ATOM 1224 N N . MET A 1 156 ? 26.171 0.410 -33.924 1.00 94.75 156 MET A N 1
ATOM 1225 C CA . MET A 1 156 ? 26.932 0.441 -32.670 1.00 94.75 156 MET A CA 1
ATOM 1226 C C . MET A 1 156 ? 26.921 -0.888 -31.907 1.00 94.75 156 MET A C 1
ATOM 1228 O O . MET A 1 156 ? 27.898 -1.216 -31.232 1.00 94.75 156 MET A O 1
ATOM 1232 N N . TYR A 1 157 ? 25.820 -1.638 -31.978 1.00 95.56 157 TYR A N 1
ATOM 1233 C CA . TYR A 1 157 ? 25.590 -2.861 -31.207 1.00 95.56 157 TYR A CA 1
ATOM 1234 C C . TYR A 1 157 ? 24.960 -3.958 -32.088 1.00 95.56 157 TYR A C 1
ATOM 1236 O O . TYR A 1 157 ? 23.855 -4.407 -31.784 1.00 95.56 157 TYR A O 1
ATOM 1244 N N . PRO A 1 158 ? 25.620 -4.408 -33.171 1.00 94.69 158 PRO A N 1
ATOM 1245 C CA . PRO A 1 158 ? 25.035 -5.355 -34.125 1.00 94.69 158 PRO A CA 1
ATOM 1246 C C . PRO A 1 158 ? 24.714 -6.713 -33.486 1.00 94.69 158 PRO A C 1
ATOM 1248 O O . PRO A 1 158 ? 25.588 -7.310 -32.853 1.00 94.69 158 PRO A O 1
ATOM 1251 N N . ASN A 1 159 ? 23.500 -7.229 -33.721 1.00 94.31 159 ASN A N 1
ATOM 1252 C CA . ASN A 1 159 ? 23.032 -8.561 -33.296 1.00 94.31 159 ASN A CA 1
ATOM 1253 C C . ASN A 1 159 ? 23.245 -8.845 -31.795 1.00 94.31 159 ASN A C 1
ATOM 1255 O O . ASN A 1 159 ? 23.760 -9.899 -31.408 1.00 94.31 159 ASN A O 1
ATOM 1259 N N . MET A 1 160 ? 22.911 -7.871 -30.946 1.00 95.81 160 MET A N 1
ATOM 1260 C CA . MET A 1 160 ? 23.091 -7.956 -29.499 1.00 95.81 160 MET A CA 1
ATOM 1261 C C . MET A 1 160 ? 21.745 -8.173 -28.796 1.00 95.81 160 MET A C 1
ATOM 1263 O O . MET A 1 160 ? 20.788 -7.435 -29.058 1.00 95.81 160 MET A O 1
ATOM 1267 N N . PRO A 1 161 ? 21.670 -9.096 -27.817 1.00 96.06 161 PRO A N 1
ATOM 1268 C CA . PRO A 1 161 ? 20.491 -9.232 -26.975 1.00 96.06 161 PRO A CA 1
ATOM 1269 C C . PRO A 1 161 ? 20.218 -7.947 -26.193 1.00 96.06 161 PRO A C 1
ATOM 1271 O O . PRO A 1 161 ? 21.137 -7.291 -25.696 1.00 96.06 161 PRO A O 1
ATOM 1274 N N . MET A 1 162 ? 18.945 -7.615 -26.023 1.00 95.50 162 MET A N 1
ATOM 1275 C CA . MET A 1 162 ? 18.504 -6.450 -25.268 1.00 95.50 162 MET A CA 1
ATOM 1276 C C . MET A 1 162 ? 17.762 -6.849 -23.992 1.00 95.50 162 MET A C 1
ATOM 1278 O O . MET A 1 162 ? 17.184 -7.930 -23.874 1.00 95.50 162 MET A O 1
ATOM 1282 N N . LYS A 1 163 ? 17.728 -5.931 -23.027 1.00 96.31 163 LYS A N 1
ATOM 1283 C CA . LYS A 1 163 ? 16.764 -5.975 -21.924 1.00 96.31 163 LYS A CA 1
ATOM 1284 C C . LYS A 1 163 ? 16.231 -4.589 -21.602 1.00 96.31 163 LYS A C 1
ATOM 1286 O O . LYS A 1 163 ? 16.921 -3.590 -21.810 1.00 96.31 163 LYS A O 1
ATOM 1291 N N . PHE A 1 164 ? 15.036 -4.543 -21.027 1.00 97.12 164 PHE A N 1
ATOM 1292 C CA . PHE A 1 164 ? 14.470 -3.323 -20.464 1.00 97.12 164 PHE A CA 1
ATOM 1293 C C . PHE A 1 164 ? 14.440 -3.408 -18.947 1.00 97.12 164 PHE A C 1
ATOM 1295 O O . PHE A 1 164 ? 13.988 -4.397 -18.374 1.00 97.12 164 PHE A O 1
ATOM 1302 N N . ARG A 1 165 ? 14.882 -2.344 -18.285 1.00 97.44 165 ARG A N 1
ATOM 1303 C CA . ARG A 1 165 ? 14.669 -2.144 -16.856 1.00 97.44 165 ARG A CA 1
ATOM 1304 C C . ARG A 1 165 ? 13.578 -1.100 -16.678 1.00 97.44 165 ARG A C 1
ATOM 1306 O O . ARG A 1 165 ? 13.788 0.068 -16.991 1.00 97.44 165 ARG A O 1
ATOM 1313 N N . LEU A 1 166 ? 12.431 -1.544 -16.181 1.00 96.62 166 LEU A N 1
ATOM 1314 C CA . LEU A 1 166 ? 11.328 -0.694 -15.765 1.00 96.62 166 LEU A CA 1
ATOM 1315 C C . LEU A 1 166 ? 11.535 -0.269 -14.313 1.00 96.62 166 LEU A C 1
ATOM 1317 O O . LEU A 1 166 ? 11.826 -1.103 -13.452 1.00 96.62 166 LEU A O 1
ATOM 1321 N N . SER A 1 167 ? 11.350 1.010 -14.023 1.00 97.25 167 SER A N 1
ATOM 1322 C CA . SER A 1 167 ? 11.372 1.532 -12.659 1.00 97.25 167 SER A CA 1
ATOM 1323 C C . SER A 1 167 ? 10.442 2.722 -12.497 1.00 97.25 167 SER A C 1
ATOM 1325 O O . SER A 1 167 ? 10.279 3.511 -13.420 1.00 97.25 167 SER A O 1
ATOM 1327 N N . ALA A 1 168 ? 9.861 2.883 -11.313 1.00 96.50 168 ALA A N 1
ATOM 1328 C CA . ALA A 1 168 ? 9.189 4.129 -10.961 1.00 96.50 168 ALA A CA 1
ATOM 1329 C C . ALA A 1 168 ? 10.248 5.165 -10.522 1.00 96.50 168 ALA A C 1
ATOM 1331 O O . ALA A 1 168 ? 10.941 4.898 -9.539 1.00 96.50 168 ALA A O 1
ATOM 1332 N N . PRO A 1 169 ? 10.405 6.314 -11.212 1.00 95.38 169 PRO A N 1
ATOM 1333 C CA . PRO A 1 169 ? 11.381 7.339 -10.822 1.00 95.38 169 PRO A CA 1
ATOM 1334 C C . PRO A 1 169 ? 10.974 8.090 -9.548 1.00 95.38 169 PRO A C 1
ATOM 1336 O O . PRO A 1 169 ? 11.814 8.662 -8.852 1.00 95.38 169 PRO A O 1
ATOM 1339 N N . THR A 1 170 ? 9.676 8.107 -9.246 1.00 93.94 170 THR A N 1
ATOM 1340 C CA . THR A 1 170 ? 9.102 8.676 -8.029 1.00 93.94 170 THR A CA 1
ATOM 1341 C C . THR A 1 170 ? 8.026 7.749 -7.474 1.00 93.94 170 THR A C 1
ATOM 1343 O O . THR A 1 170 ? 7.509 6.867 -8.165 1.00 93.94 170 THR A O 1
ATOM 1346 N N . ALA A 1 171 ? 7.679 7.934 -6.198 1.00 93.38 171 ALA A N 1
ATOM 1347 C CA . ALA A 1 171 ? 6.610 7.164 -5.582 1.00 93.38 171 ALA A CA 1
ATOM 1348 C C . ALA A 1 171 ? 5.269 7.428 -6.300 1.00 93.38 171 ALA A C 1
ATOM 1350 O O . ALA A 1 171 ? 4.898 8.595 -6.458 1.00 93.38 171 ALA A O 1
ATOM 1351 N N . PRO A 1 172 ? 4.531 6.378 -6.712 1.00 92.69 172 PRO A N 1
ATOM 1352 C CA . PRO A 1 172 ? 3.233 6.541 -7.350 1.00 92.69 172 PRO A CA 1
ATOM 1353 C C . PRO A 1 172 ? 2.256 7.237 -6.400 1.00 92.69 172 PRO A C 1
ATOM 1355 O O . PRO A 1 172 ? 2.202 6.916 -5.211 1.00 92.69 172 PRO A O 1
ATOM 1358 N N . PHE A 1 173 ? 1.477 8.171 -6.942 1.00 91.19 173 PHE A N 1
ATOM 1359 C CA . PHE A 1 173 ? 0.511 8.961 -6.186 1.00 91.19 173 PHE A CA 1
ATOM 1360 C C . PHE A 1 173 ? -0.879 8.831 -6.801 1.00 91.19 173 PHE A C 1
ATOM 1362 O O . PHE A 1 173 ? -1.043 8.948 -8.017 1.00 91.19 173 PHE A O 1
ATOM 1369 N N . LEU A 1 174 ? -1.876 8.613 -5.953 1.00 90.94 174 LEU A N 1
ATOM 1370 C CA . LEU A 1 174 ? -3.280 8.519 -6.313 1.00 90.94 174 LEU A CA 1
ATOM 1371 C C . LEU A 1 174 ? -4.123 9.521 -5.532 1.00 90.94 174 LEU A C 1
ATOM 1373 O O . LEU A 1 174 ? -3.761 9.994 -4.452 1.00 90.94 174 LEU A O 1
ATOM 1377 N N . THR A 1 175 ? -5.280 9.850 -6.091 1.00 89.25 175 THR A N 1
ATOM 1378 C CA . THR A 1 175 ? -6.277 10.707 -5.450 1.00 89.25 175 THR A CA 1
ATOM 1379 C C . THR A 1 175 ? -7.642 10.047 -5.536 1.00 89.25 175 THR A C 1
ATOM 1381 O O . THR A 1 175 ? -8.079 9.652 -6.613 1.00 89.25 175 THR A O 1
ATOM 1384 N N . ILE A 1 176 ? -8.306 9.932 -4.391 1.00 87.88 176 ILE A N 1
ATOM 1385 C CA . ILE A 1 176 ? -9.687 9.474 -4.264 1.00 87.88 176 ILE A CA 1
ATOM 1386 C C . ILE A 1 176 ? -10.577 10.710 -4.157 1.00 87.88 176 ILE A C 1
ATOM 1388 O O . ILE A 1 176 ? -10.373 11.543 -3.274 1.00 87.88 176 ILE A O 1
ATOM 1392 N N . GLY A 1 177 ? -11.548 10.829 -5.057 1.00 83.50 177 GLY A N 1
ATOM 1393 C CA . GLY A 1 177 ? -12.541 11.899 -5.052 1.00 83.50 177 GLY A CA 1
ATOM 1394 C C . GLY A 1 177 ? -13.929 11.400 -5.467 1.00 83.50 177 GLY A C 1
ATOM 1395 O O . GLY A 1 177 ? -14.113 10.202 -5.682 1.00 83.50 177 GLY A O 1
ATOM 1396 N N . PRO A 1 178 ? -14.915 12.304 -5.627 1.00 79.12 178 PRO A N 1
ATOM 1397 C CA . PRO A 1 178 ? -16.288 11.936 -5.992 1.00 79.12 178 PRO A CA 1
ATOM 1398 C C . PRO A 1 178 ? -16.397 11.178 -7.325 1.00 79.12 178 PRO A C 1
ATOM 1400 O O . PRO A 1 178 ? -17.297 10.368 -7.505 1.00 79.12 178 PRO A O 1
ATOM 1403 N N . GLY A 1 179 ? -15.463 11.425 -8.251 1.00 76.31 179 GLY A N 1
ATOM 1404 C CA . GLY A 1 179 ? -15.368 10.736 -9.542 1.00 76.31 179 GLY A CA 1
ATOM 1405 C C . GLY A 1 179 ? -14.628 9.393 -9.505 1.00 76.31 179 GLY A C 1
ATOM 1406 O O . GLY A 1 179 ? -14.350 8.837 -10.563 1.00 76.31 179 GLY A O 1
ATOM 1407 N N . GLY A 1 180 ? -14.275 8.884 -8.320 1.00 82.50 180 GLY A N 1
ATOM 1408 C CA . GLY A 1 180 ? -13.514 7.649 -8.142 1.00 82.50 180 GLY A CA 1
ATOM 1409 C C . GLY A 1 180 ? -12.019 7.884 -7.915 1.00 82.50 180 GLY A C 1
ATOM 1410 O O . GLY A 1 180 ? -11.606 8.888 -7.328 1.00 82.50 180 GLY A O 1
ATOM 1411 N N . ILE A 1 181 ? -11.205 6.917 -8.341 1.00 86.19 181 ILE A N 1
ATOM 1412 C CA . ILE A 1 181 ? -9.751 6.916 -8.141 1.00 86.19 181 ILE A CA 1
ATOM 1413 C C . ILE A 1 181 ? -9.070 7.461 -9.391 1.00 86.19 181 ILE A C 1
ATOM 1415 O O . ILE A 1 181 ? -9.221 6.911 -10.479 1.00 86.19 181 ILE A O 1
ATOM 1419 N N . SER A 1 182 ? -8.273 8.510 -9.213 1.00 87.19 182 SER A N 1
ATOM 1420 C CA . SER A 1 182 ? -7.372 9.037 -10.231 1.00 87.19 182 SER A CA 1
ATOM 1421 C C . SER A 1 182 ? -5.945 8.605 -9.917 1.00 87.19 182 SER A C 1
ATOM 1423 O O . SER A 1 182 ? -5.399 8.970 -8.872 1.00 87.19 182 SER A O 1
ATOM 1425 N N . PHE A 1 183 ? -5.336 7.844 -10.824 1.00 89.81 183 PHE A N 1
ATOM 1426 C CA . PHE A 1 183 ? -3.969 7.353 -10.700 1.00 89.81 183 PHE A CA 1
ATOM 1427 C C . PHE A 1 183 ? -3.230 7.509 -12.036 1.00 89.81 183 PHE A C 1
ATOM 1429 O O . PHE A 1 183 ? -3.714 7.071 -13.077 1.00 89.81 183 PHE A O 1
ATOM 1436 N N . GLN A 1 184 ? -2.065 8.161 -12.018 1.00 90.38 184 GLN A N 1
ATOM 1437 C CA . GLN A 1 184 ? -1.260 8.404 -13.218 1.00 90.38 184 GLN A CA 1
ATOM 1438 C C . GLN A 1 184 ? 0.226 8.135 -12.928 1.00 90.38 184 GLN A C 1
ATOM 1440 O O . GLN A 1 184 ? 0.980 9.071 -12.647 1.00 90.38 184 GLN A O 1
ATOM 1445 N N . PRO A 1 185 ? 0.659 6.863 -12.924 1.00 91.75 185 PRO A N 1
ATOM 1446 C CA . PRO A 1 185 ? 2.052 6.524 -12.677 1.00 91.75 185 PRO A CA 1
ATOM 1447 C C . PRO A 1 185 ? 2.969 7.015 -13.801 1.00 91.75 185 PRO A C 1
ATOM 1449 O O . PRO A 1 185 ? 2.586 7.077 -14.972 1.00 91.75 185 PRO A O 1
ATOM 1452 N N . ILE A 1 186 ? 4.208 7.316 -13.416 1.00 94.06 186 ILE A N 1
ATOM 1453 C CA . ILE A 1 186 ? 5.336 7.498 -14.328 1.00 94.06 186 ILE A CA 1
ATOM 1454 C C . ILE A 1 186 ? 6.204 6.248 -14.207 1.00 94.06 186 ILE A C 1
ATOM 1456 O O . ILE A 1 186 ? 6.507 5.816 -13.092 1.00 94.06 186 ILE A O 1
ATOM 1460 N N . VAL A 1 187 ? 6.577 5.664 -15.340 1.00 95.38 187 VAL A N 1
ATOM 1461 C CA . VAL A 1 187 ? 7.458 4.498 -15.407 1.00 95.38 187 VAL A CA 1
ATOM 1462 C C . VAL A 1 187 ? 8.580 4.797 -16.384 1.00 95.38 187 VAL A C 1
ATOM 1464 O O . VAL A 1 187 ? 8.340 5.040 -17.562 1.00 95.38 187 VAL A O 1
ATOM 1467 N N . ASP A 1 188 ? 9.806 4.732 -15.894 1.00 97.25 188 ASP A N 1
ATOM 1468 C CA . ASP A 1 188 ? 11.001 4.839 -16.711 1.00 97.25 188 ASP A CA 1
ATOM 1469 C C . ASP A 1 188 ? 11.387 3.450 -17.224 1.00 97.25 188 ASP A C 1
ATOM 1471 O O . ASP A 1 188 ? 11.547 2.512 -16.441 1.00 97.25 188 ASP A O 1
ATOM 1475 N N . ALA A 1 189 ? 11.526 3.319 -18.540 1.00 97.25 189 ALA A N 1
ATOM 1476 C CA . ALA A 1 189 ? 11.958 2.122 -19.243 1.00 97.25 189 ALA A CA 1
ATOM 1477 C C . ALA A 1 189 ? 13.337 2.367 -19.861 1.00 97.25 189 ALA A C 1
ATOM 1479 O O . ALA A 1 189 ? 13.465 2.957 -20.936 1.00 97.25 189 ALA A O 1
ATOM 1480 N N . GLN A 1 190 ? 14.382 1.912 -19.173 1.00 97.94 190 GLN A N 1
ATOM 1481 C CA . GLN A 1 190 ? 15.751 1.989 -19.668 1.00 97.94 190 GLN A CA 1
ATOM 1482 C C . GLN A 1 190 ? 16.074 0.747 -20.500 1.00 97.94 190 GLN A C 1
ATOM 1484 O O . GLN A 1 190 ? 16.054 -0.373 -19.982 1.00 97.94 190 GLN A O 1
ATOM 1489 N N . ALA A 1 191 ? 16.414 0.948 -21.771 1.00 97.44 191 ALA A N 1
ATOM 1490 C CA . ALA A 1 191 ? 16.909 -0.101 -22.652 1.00 97.44 191 ALA A CA 1
ATOM 1491 C C . ALA A 1 191 ? 18.420 -0.294 -22.480 1.00 97.44 191 ALA A C 1
ATOM 1493 O O . ALA A 1 191 ? 19.174 0.682 -22.364 1.00 97.44 191 ALA A O 1
ATOM 1494 N N . TYR A 1 192 ? 18.857 -1.550 -22.516 1.00 97.94 192 TYR A N 1
ATOM 1495 C CA . TYR A 1 192 ? 20.262 -1.943 -22.510 1.00 97.94 192 TYR A CA 1
ATOM 1496 C C . TYR A 1 192 ? 20.543 -2.970 -23.605 1.00 97.94 192 TYR A C 1
ATOM 1498 O O . TYR A 1 192 ? 19.733 -3.877 -23.796 1.00 97.94 192 TYR A O 1
ATOM 1506 N N . ALA A 1 193 ? 21.711 -2.878 -24.242 1.00 97.19 193 ALA A N 1
ATOM 1507 C CA . ALA A 1 193 ? 22.321 -3.995 -24.958 1.00 97.19 193 ALA A CA 1
ATOM 1508 C C . ALA A 1 193 ? 23.181 -4.807 -23.984 1.00 97.19 193 ALA A C 1
ATOM 1510 O O . ALA A 1 193 ? 23.883 -4.248 -23.134 1.00 97.19 193 ALA A O 1
ATOM 1511 N N . ILE A 1 194 ? 23.120 -6.128 -24.106 1.00 97.31 194 ILE A N 1
ATOM 1512 C CA . ILE A 1 194 ? 23.915 -7.074 -23.330 1.00 97.31 194 ILE A CA 1
ATOM 1513 C C . ILE A 1 194 ? 25.141 -7.423 -24.171 1.00 97.31 194 ILE A C 1
ATOM 1515 O O . ILE A 1 194 ? 25.035 -8.099 -25.190 1.00 97.31 194 ILE A O 1
ATOM 1519 N N . LEU A 1 195 ? 26.306 -6.935 -23.750 1.00 95.94 195 LEU A N 1
ATOM 1520 C CA . LEU A 1 195 ? 27.564 -7.154 -24.457 1.00 95.94 195 LEU A CA 1
ATOM 1521 C C . LEU A 1 195 ? 28.083 -8.591 -24.244 1.00 95.94 195 LEU A C 1
ATOM 1523 O O . LEU A 1 195 ? 27.696 -9.245 -23.273 1.00 95.94 195 LEU A O 1
ATOM 1527 N N . PRO A 1 196 ? 29.014 -9.096 -25.083 1.00 94.88 196 PRO A N 1
ATOM 1528 C CA . PRO A 1 196 ? 29.536 -10.465 -24.961 1.00 94.88 196 PRO A CA 1
ATOM 1529 C C . PRO A 1 196 ? 30.197 -10.780 -23.609 1.00 94.88 196 PRO A C 1
ATOM 1531 O O . PRO A 1 196 ? 30.204 -11.921 -23.161 1.00 94.88 196 PRO A O 1
ATOM 1534 N N . ASN A 1 197 ? 30.722 -9.762 -22.925 1.00 95.44 197 ASN A N 1
ATOM 1535 C CA . ASN A 1 197 ? 31.273 -9.863 -21.569 1.00 95.44 197 ASN A CA 1
ATOM 1536 C C . ASN A 1 197 ? 30.195 -9.781 -20.463 1.00 95.44 197 ASN A C 1
ATOM 1538 O O . ASN A 1 197 ? 30.532 -9.615 -19.294 1.00 95.44 197 ASN A O 1
ATOM 1542 N N . SER A 1 198 ? 28.910 -9.862 -20.826 1.00 93.44 198 SER A N 1
ATOM 1543 C CA . SER A 1 198 ? 27.737 -9.696 -19.956 1.00 93.44 198 SER A CA 1
ATOM 1544 C C . SER A 1 198 ? 27.564 -8.307 -19.328 1.00 93.44 198 SER A C 1
ATOM 1546 O O . SER A 1 198 ? 26.689 -8.132 -18.476 1.00 93.44 198 SER A O 1
ATOM 1548 N N . SER A 1 199 ? 28.352 -7.301 -19.727 1.00 96.62 199 SER A N 1
ATOM 1549 C CA . SER A 1 199 ? 28.120 -5.929 -19.276 1.00 96.62 199 SER A CA 1
ATOM 1550 C C . SER A 1 199 ? 26.957 -5.284 -20.035 1.00 96.62 199 SER A C 1
ATOM 1552 O O . SER A 1 199 ? 26.580 -5.705 -21.130 1.00 96.62 199 SER A O 1
ATOM 1554 N N . LEU A 1 200 ? 26.349 -4.270 -19.418 1.00 97.38 200 LEU A N 1
ATOM 1555 C CA . LEU A 1 200 ? 25.176 -3.588 -19.958 1.00 97.38 200 LEU A CA 1
ATOM 1556 C C . LEU A 1 200 ? 25.581 -2.242 -20.547 1.00 97.38 200 LEU A C 1
ATOM 1558 O O . LEU A 1 200 ? 26.068 -1.372 -19.822 1.00 97.38 200 LEU A O 1
ATOM 1562 N N . ALA A 1 201 ? 25.339 -2.060 -21.841 1.00 97.25 201 ALA A N 1
ATOM 1563 C CA . ALA A 1 201 ? 25.478 -0.772 -22.505 1.00 97.25 201 ALA A CA 1
ATOM 1564 C C . ALA A 1 201 ? 24.110 -0.065 -22.534 1.00 97.25 201 ALA A C 1
ATOM 1566 O O . ALA A 1 201 ? 23.166 -0.626 -23.095 1.00 97.25 201 ALA A O 1
ATOM 1567 N N . PRO A 1 202 ? 23.948 1.119 -21.910 1.00 97.19 202 PRO A N 1
ATOM 1568 C CA . PRO A 1 202 ? 22.688 1.855 -21.961 1.00 97.19 202 PRO A CA 1
ATOM 1569 C C . PRO A 1 202 ? 22.430 2.353 -23.386 1.00 97.19 202 PRO A C 1
ATOM 1571 O O . PRO A 1 202 ? 23.321 2.920 -24.010 1.00 97.19 202 PRO A O 1
ATOM 1574 N N . LEU A 1 203 ? 21.210 2.147 -23.886 1.00 96.50 203 LEU A N 1
ATOM 1575 C CA . LEU A 1 203 ? 20.826 2.525 -25.249 1.00 96.50 203 LEU A CA 1
ATOM 1576 C C . LEU A 1 203 ? 19.986 3.803 -25.255 1.00 96.50 203 LEU A C 1
ATOM 1578 O O . LEU A 1 203 ? 20.411 4.839 -25.752 1.00 96.50 203 LEU A O 1
ATOM 1582 N N . PHE A 1 204 ? 18.794 3.740 -24.667 1.00 95.31 204 PHE A N 1
ATOM 1583 C CA . PHE A 1 204 ? 17.863 4.861 -24.584 1.00 95.31 204 PHE A CA 1
ATOM 1584 C C . PHE A 1 204 ? 16.955 4.713 -23.362 1.00 95.31 204 PHE A C 1
ATOM 1586 O O . PHE A 1 204 ? 16.750 3.609 -22.851 1.00 95.31 204 PHE A O 1
ATOM 1593 N N . LEU A 1 205 ? 16.419 5.839 -22.899 1.00 96.56 205 LEU A N 1
ATOM 1594 C CA . LEU A 1 205 ? 15.495 5.925 -21.775 1.00 96.56 205 LEU A CA 1
ATOM 1595 C C . LEU A 1 205 ? 14.151 6.447 -22.277 1.00 96.56 205 LEU A C 1
ATOM 1597 O O . LEU A 1 205 ? 14.089 7.530 -22.857 1.00 96.56 205 LEU A O 1
ATOM 1601 N N . LEU A 1 206 ? 13.083 5.694 -22.032 1.00 95.38 206 LEU A N 1
ATOM 1602 C CA . LEU A 1 206 ? 11.714 6.149 -22.259 1.00 95.38 206 LEU A CA 1
ATOM 1603 C C . LEU A 1 206 ? 11.072 6.455 -20.910 1.00 95.38 206 LEU A C 1
ATOM 1605 O O . LEU A 1 206 ? 11.183 5.648 -19.994 1.00 95.38 206 LEU A O 1
ATOM 1609 N N . SER A 1 207 ? 10.380 7.584 -20.795 1.00 96.06 207 SER A N 1
ATOM 1610 C CA . SER A 1 207 ? 9.552 7.881 -19.625 1.00 96.06 207 SER A CA 1
ATOM 1611 C C . SER A 1 207 ? 8.093 7.803 -20.044 1.00 96.06 207 SER A C 1
ATOM 1613 O O . SER A 1 207 ? 7.628 8.614 -20.841 1.00 96.06 207 SER A O 1
ATOM 1615 N N . LEU A 1 208 ? 7.402 6.778 -19.555 1.00 93.81 208 LEU A N 1
ATOM 1616 C CA . LEU A 1 208 ? 6.030 6.453 -19.914 1.00 93.81 208 LEU A CA 1
ATOM 1617 C C . LEU A 1 208 ? 5.085 7.026 -18.867 1.00 93.81 208 LEU A C 1
ATOM 1619 O O . LEU A 1 208 ? 5.256 6.796 -17.665 1.00 93.81 208 LEU A O 1
ATOM 1623 N N . ARG A 1 209 ? 4.044 7.723 -19.319 1.00 93.38 209 ARG A N 1
ATOM 1624 C CA . ARG A 1 209 ? 2.968 8.206 -18.450 1.00 93.38 209 ARG A CA 1
ATOM 1625 C C . ARG A 1 209 ? 1.622 7.737 -18.978 1.00 93.38 209 ARG A C 1
ATOM 1627 O O . ARG A 1 209 ? 1.251 8.025 -20.111 1.00 93.38 209 ARG A O 1
ATOM 1634 N N . GLY A 1 210 ? 0.852 7.056 -18.137 1.00 89.88 210 GLY A N 1
ATOM 1635 C CA . GLY A 1 210 ? -0.471 6.546 -18.498 1.00 89.88 210 GLY A CA 1
ATOM 1636 C C . GLY A 1 210 ? -1.477 6.789 -17.388 1.00 89.88 210 GLY A C 1
ATOM 1637 O O . GLY A 1 210 ? -1.124 6.751 -16.212 1.00 89.88 210 GLY A O 1
ATOM 1638 N N . ASN A 1 211 ? -2.729 7.048 -17.757 1.00 89.19 211 ASN A N 1
ATOM 1639 C CA . ASN A 1 211 ? -3.819 7.033 -16.784 1.00 89.19 211 ASN A CA 1
ATOM 1640 C C . ASN A 1 211 ? -4.163 5.582 -16.462 1.00 89.19 211 ASN A C 1
ATOM 1642 O O . ASN A 1 211 ? -4.300 4.765 -17.371 1.00 89.19 211 ASN A O 1
ATOM 1646 N N . VAL A 1 212 ? -4.337 5.286 -15.184 1.00 87.94 212 VAL A N 1
ATOM 1647 C CA . VAL A 1 212 ? -4.733 3.973 -14.688 1.00 87.94 212 VAL A CA 1
ATOM 1648 C C . VAL A 1 212 ? -6.033 4.147 -13.921 1.00 87.94 212 VAL A C 1
ATOM 1650 O O . VAL A 1 212 ? -6.121 4.966 -13.005 1.00 87.94 212 VAL A O 1
ATOM 1653 N N . SER A 1 213 ? -7.053 3.389 -14.303 1.00 83.56 213 SER A N 1
ATOM 1654 C CA . SER A 1 213 ? -8.259 3.244 -13.500 1.00 83.56 213 SER A CA 1
ATOM 1655 C C . SER A 1 213 ? -8.054 2.100 -12.509 1.00 83.56 213 SER A C 1
ATOM 1657 O O . SER A 1 213 ? -7.367 1.115 -12.783 1.00 83.56 213 SER A O 1
ATOM 1659 N N . ALA A 1 214 ? -8.618 2.250 -11.315 1.00 84.00 214 ALA A N 1
ATOM 1660 C CA . ALA A 1 214 ? -8.522 1.248 -10.266 1.00 84.00 214 ALA A CA 1
ATOM 1661 C C . ALA A 1 214 ? -9.916 0.903 -9.754 1.00 84.00 214 ALA A C 1
ATOM 1663 O O . ALA A 1 214 ? -10.710 1.791 -9.440 1.00 84.00 214 ALA A O 1
ATOM 1664 N N . VAL A 1 215 ? -10.191 -0.391 -9.632 1.00 83.75 215 VAL A N 1
ATOM 1665 C CA . VAL A 1 215 ? -11.376 -0.906 -8.946 1.00 83.75 215 VAL A CA 1
ATOM 1666 C C . VAL A 1 215 ? -10.920 -1.527 -7.639 1.00 83.75 215 VAL A C 1
ATOM 1668 O O . VAL A 1 215 ? -10.084 -2.429 -7.642 1.00 83.75 215 VAL A O 1
ATOM 1671 N N . ILE A 1 216 ? -11.468 -1.048 -6.524 1.00 84.69 216 ILE A N 1
ATOM 1672 C CA . ILE A 1 216 ? -11.191 -1.578 -5.187 1.00 84.69 216 ILE A CA 1
ATOM 1673 C C . ILE A 1 216 ? -12.347 -2.476 -4.758 1.00 84.69 216 ILE A C 1
ATOM 1675 O O . ILE A 1 216 ? -13.514 -2.147 -4.952 1.00 84.69 216 ILE A O 1
ATOM 1679 N N . ASN A 1 217 ? -12.015 -3.609 -4.152 1.00 86.19 217 ASN A N 1
ATOM 1680 C CA . ASN A 1 217 ? -12.971 -4.531 -3.562 1.00 86.19 217 ASN A CA 1
ATOM 1681 C C . ASN A 1 217 ? -12.427 -5.073 -2.230 1.00 86.19 217 ASN A C 1
ATOM 1683 O O . ASN A 1 217 ? -11.258 -4.880 -1.890 1.00 86.19 217 ASN A O 1
ATOM 1687 N N . VAL A 1 218 ? -13.266 -5.766 -1.466 1.00 88.38 218 VAL A N 1
ATOM 1688 C CA . VAL A 1 218 ? -12.880 -6.444 -0.229 1.00 88.38 218 VAL A CA 1
ATOM 1689 C C . VAL A 1 218 ? -13.123 -7.935 -0.392 1.00 88.38 218 VAL A C 1
ATOM 1691 O O . VAL A 1 218 ? -14.223 -8.373 -0.718 1.00 88.38 218 VAL A O 1
ATOM 1694 N N . ARG A 1 219 ? -12.090 -8.739 -0.138 1.00 89.38 219 ARG A N 1
ATOM 1695 C CA . ARG A 1 219 ? -12.174 -10.200 -0.190 1.00 89.38 219 ARG A CA 1
ATOM 1696 C C . ARG A 1 219 ? -11.527 -10.801 1.049 1.00 89.38 219 ARG A C 1
ATOM 1698 O O . ARG A 1 219 ? -10.346 -10.580 1.296 1.00 89.38 219 ARG A O 1
ATOM 1705 N N . SER A 1 220 ? -12.303 -11.559 1.824 1.00 88.50 220 SER A N 1
ATOM 1706 C CA . SER A 1 220 ? -11.834 -12.263 3.031 1.00 88.50 220 SER A CA 1
ATOM 1707 C C . SER A 1 220 ? -11.074 -11.360 4.017 1.00 88.50 220 SER A C 1
ATOM 1709 O O . SER A 1 220 ? -9.987 -11.707 4.475 1.00 88.50 220 SER A O 1
ATOM 1711 N N . GLY A 1 221 ? -11.612 -10.167 4.296 1.00 83.25 221 GLY A N 1
ATOM 1712 C CA . GLY A 1 221 ? -10.993 -9.198 5.210 1.00 83.25 221 GLY A CA 1
ATOM 1713 C C . GLY A 1 221 ? -9.756 -8.480 4.653 1.00 83.25 221 GLY A C 1
ATOM 1714 O O . GLY A 1 221 ? -9.055 -7.814 5.406 1.00 83.25 221 GLY A O 1
ATOM 1715 N N . ARG A 1 222 ? -9.468 -8.601 3.350 1.00 87.81 222 ARG A N 1
ATOM 1716 C CA . ARG A 1 222 ? -8.372 -7.891 2.675 1.00 87.81 222 ARG A CA 1
ATOM 1717 C C . ARG A 1 222 ? -8.917 -6.925 1.635 1.00 87.81 222 ARG A C 1
ATOM 1719 O O . ARG A 1 222 ? -9.827 -7.278 0.884 1.00 87.81 222 ARG A O 1
ATOM 1726 N N . ILE A 1 223 ? -8.317 -5.740 1.559 1.00 89.56 223 ILE A N 1
ATOM 1727 C CA . ILE A 1 223 ? -8.534 -4.811 0.448 1.00 89.56 223 ILE A CA 1
ATOM 1728 C C . ILE A 1 223 ? -7.798 -5.375 -0.768 1.00 89.56 223 ILE A C 1
ATOM 1730 O O . ILE A 1 223 ? -6.604 -5.665 -0.699 1.00 89.56 223 ILE A O 1
ATOM 1734 N N . VAL A 1 224 ? -8.515 -5.551 -1.872 1.00 91.75 224 VAL A N 1
ATOM 1735 C CA . VAL A 1 224 ? -7.966 -5.991 -3.155 1.00 91.75 224 VAL A CA 1
ATOM 1736 C C . VAL A 1 224 ? -8.252 -4.937 -4.214 1.00 91.75 224 VAL A C 1
ATOM 1738 O O . VAL A 1 224 ? -9.269 -4.249 -4.157 1.00 91.75 224 VAL A O 1
ATOM 1741 N N . GLY A 1 225 ? -7.348 -4.805 -5.177 1.00 88.12 225 GLY A N 1
ATOM 1742 C CA . GLY A 1 225 ? -7.482 -3.863 -6.279 1.00 88.12 225 GLY A CA 1
ATOM 1743 C C . GLY A 1 225 ? -7.241 -4.550 -7.614 1.00 88.12 225 GLY A C 1
ATOM 1744 O O . GLY A 1 225 ? -6.402 -5.444 -7.707 1.00 88.12 225 GLY A O 1
ATOM 1745 N N . SER A 1 226 ? -7.964 -4.121 -8.641 1.00 87.88 226 SER A N 1
ATOM 1746 C CA . SER A 1 226 ? -7.639 -4.393 -10.039 1.00 87.88 226 SER A CA 1
ATOM 1747 C C . SER A 1 226 ? -7.305 -3.069 -10.714 1.00 87.88 226 SER A C 1
ATOM 1749 O O . SER A 1 226 ? -7.984 -2.069 -10.472 1.00 87.88 226 SER A O 1
ATOM 1751 N N . LEU A 1 227 ? -6.233 -3.063 -11.501 1.00 87.56 227 LEU A N 1
ATOM 1752 C CA . LEU A 1 227 ? -5.791 -1.907 -12.268 1.00 87.56 227 LEU A CA 1
ATOM 1753 C C . LEU A 1 227 ? -6.075 -2.173 -13.740 1.00 87.56 227 LEU A C 1
ATOM 1755 O O . LEU A 1 227 ? -5.711 -3.234 -14.247 1.00 87.56 227 LEU A O 1
ATOM 1759 N N . ASP A 1 228 ? -6.677 -1.199 -14.406 1.00 87.94 228 ASP A N 1
ATOM 1760 C CA . ASP A 1 228 ? -6.822 -1.181 -15.854 1.00 87.94 228 ASP A CA 1
ATOM 1761 C C . ASP A 1 228 ? -6.074 0.032 -16.401 1.00 87.94 228 ASP A C 1
ATOM 1763 O O . ASP A 1 228 ? -6.196 1.156 -15.898 1.00 87.94 228 ASP A O 1
ATOM 1767 N N . VAL A 1 229 ? -5.209 -0.217 -17.378 1.00 87.06 229 VAL A N 1
ATOM 1768 C CA . VAL A 1 229 ? -4.284 0.800 -17.859 1.00 87.06 229 VAL A CA 1
ATOM 1769 C C . VAL A 1 229 ? -4.794 1.384 -19.161 1.00 87.06 229 VAL A C 1
ATOM 1771 O O . VAL A 1 229 ? -4.984 0.688 -20.155 1.00 87.06 229 VAL A O 1
ATOM 1774 N N . GLY A 1 230 ? -4.983 2.700 -19.155 1.00 84.69 230 GLY A N 1
ATOM 1775 C CA . GLY A 1 230 ? -5.298 3.464 -20.346 1.00 84.69 230 GLY A CA 1
ATOM 1776 C C . GLY A 1 230 ? -4.101 3.599 -21.288 1.00 84.69 230 GLY A C 1
ATOM 1777 O O . GLY A 1 230 ? -3.054 2.973 -21.142 1.00 84.69 230 GLY A O 1
ATOM 1778 N N . ARG A 1 231 ? -4.244 4.475 -22.284 1.00 85.56 231 ARG A N 1
ATOM 1779 C CA . ARG A 1 231 ? -3.167 4.737 -23.245 1.00 85.56 231 ARG A CA 1
ATOM 1780 C C . ARG A 1 231 ? -1.958 5.371 -22.552 1.00 85.56 231 ARG A C 1
ATOM 1782 O O . ARG A 1 231 ? -2.103 6.388 -21.870 1.00 85.56 231 ARG A O 1
ATOM 1789 N N . TYR A 1 232 ? -0.782 4.799 -22.791 1.00 81.62 232 TYR A N 1
ATOM 1790 C CA . TYR A 1 232 ? 0.499 5.393 -22.424 1.00 81.62 232 TYR A CA 1
ATOM 1791 C C . TYR A 1 232 ? 0.877 6.499 -23.415 1.00 81.62 232 TYR A C 1
ATOM 1793 O O . TYR A 1 232 ? 0.547 6.422 -24.603 1.00 81.62 232 TYR A O 1
ATOM 1801 N N . ARG A 1 233 ? 1.540 7.531 -22.904 1.00 77.44 233 ARG A N 1
ATOM 1802 C CA . ARG A 1 233 ? 2.204 8.590 -23.661 1.00 77.44 233 ARG A CA 1
ATOM 1803 C C . ARG A 1 233 ? 3.678 8.616 -23.307 1.00 77.44 233 ARG A C 1
ATOM 1805 O O . ARG A 1 233 ? 3.989 8.278 -22.139 1.00 77.44 233 ARG A O 1
#

Sequence (233 aa):
WLYNLFHKAIESRLQKTLEHKVCDNVAKSVQNELQMYIQTLPVTARIDGKTGIDYSLVAPPRATAQSLDADLKGEFYSLGHRSTVPFSPLPLAFPSDHDRMVYFGASSYFFNTAGIAYHKAGALVFEITEAVIPKDAGFRLDTSVFSAFIPQLEEMYPNMPMKFRLSAPTAPFLTIGPGGISFQPIVDAQAYAILPNSSLAPLFLLSLRGNVSAVINVRSGRIVGSLDVGRYR

pLDDT: mean 92.17, std 4.64, range [76.31, 98.12]

Mean predicted aligned error: 6.57 Å

InterPro domains:
  IPR001124 Lipid-binding serum glycoprotein, C-te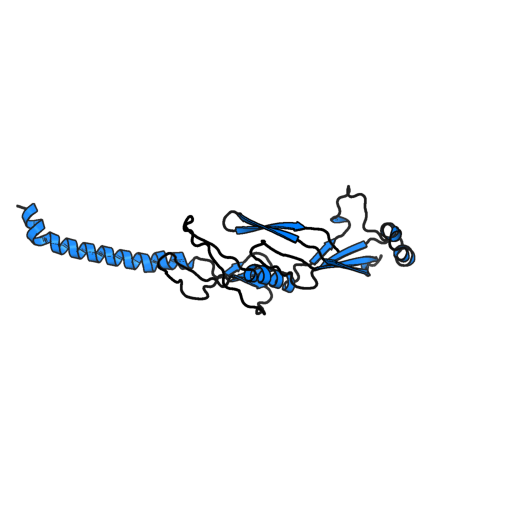rminal [PF02886] (67-231)
  IPR001124 Lipid-binding serum glycoprotein, C-terminal [SM00329] (96-233)
  IPR017943 Bactericidal permeability-increasing protein, alpha/beta domain superfamily [SSF55394] (1-64)
  IPR017943 Bactericidal permeability-increasing protein, alpha/beta domain superfamily [SSF55394] (66-232)
  IPR032942 BPI/LBP/Plunc family [PTHR10504] (1-229)

Secondary structure (DSSP, 8-state):
-HHHHIIIIIHHHHHHHHHHHHHHHHHHHIIIIIHHHHTTS-SEEE-SSSEEEE--BSS--EE-SS-EE--B--EEEESS-----SS-PPPPPPPS--SSS------HHHHHHHHHHHHHTT-SEEEE-GGGS-TTS----BHHHHTTT-THHHHHSTT-BEEEEEE-SS---EEEETTEEEE--EEEEEEEEE-TTSPEEEEEEEEEEEEEEEEEEEETTEEEEEEEEEEE-

Organism: NCBI:txid2585818

Foldseek 3Di:
DVVVCCVPPPVVVVVVVVVVVVVVVVVCCCVPPVVVVVVVPDCKADDDPWKIWGQHFPDPFDDDPQDTHTDGPLAMATPVDGDDDPDDFDDDDDDPDDPDPDDDDDFLRNVLNVLVSCQVSVNQKDKAFQVPDDPPPPDFQWLVRCCVPVVVSCVPPNGFGKMWMKGQPDRWGWHQDPVGIWTKTKIKIWMWTQDPVRDTDTDDIDIKIWIKHKDWDDDPNDIDIDIDTDDID

Nearest PDB structures (foldseek):
  1bp1-assembly1_A  TM=9.723E-01  e=2.274E-22  Homo sapiens
  1ewf-assembly1_A  TM=9.768E-01  e=5.202E-22  Homo sapiens
  4m4d-assembly1_A  TM=5.446E-01  e=4.801E-16  Mus musculus
  4m4d-assembly2_B  TM=5.929E-01  e=8.454E-15  Mus musculus
  4f2a-assembly1_A  TM=5.338E-01  e=2.050E-06  Homo sapiens